Protein AF-A0A395HTT5-F1 (afdb_monomer)

Nearest PDB structures (foldseek):
  6h2x-assembly1_A  TM=1.330E-01  e=4.060E+00  Escherichia coli K-12

Structure (mmCIF, N/CA/C/O backbone):
data_AF-A0A395HTT5-F1
#
_entry.id   AF-A0A395HTT5-F1
#
loop_
_atom_site.group_PDB
_atom_site.id
_atom_site.type_symbol
_atom_site.label_atom_id
_atom_site.label_alt_id
_atom_site.label_comp_id
_atom_site.label_asym_id
_atom_site.label_entity_id
_atom_site.label_seq_id
_atom_site.pdbx_PDB_ins_code
_atom_site.Cartn_x
_atom_site.Cartn_y
_atom_site.Cartn_z
_atom_site.occupancy
_atom_site.B_iso_or_equiv
_atom_site.auth_seq_id
_atom_site.auth_comp_id
_atom_site.auth_asym_id
_atom_site.auth_atom_id
_atom_site.pdbx_PDB_model_num
ATOM 1 N N . MET A 1 1 ? -26.042 -19.219 20.136 1.00 43.91 1 MET A N 1
ATOM 2 C CA . MET A 1 1 ? -24.649 -19.701 20.292 1.00 43.91 1 MET A CA 1
ATOM 3 C C . MET A 1 1 ? -24.030 -19.918 18.907 1.00 43.91 1 MET A C 1
ATOM 5 O O . MET A 1 1 ? -24.751 -20.357 18.024 1.00 43.91 1 MET A O 1
ATOM 9 N N . SER A 1 2 ? -22.722 -19.639 18.756 1.00 45.84 2 SER A N 1
ATOM 10 C CA . SER A 1 2 ? -21.758 -20.230 17.785 1.00 45.84 2 SER A CA 1
ATOM 11 C C . SER A 1 2 ? -21.270 -19.524 16.495 1.00 45.84 2 SER A C 1
ATOM 13 O O . SER A 1 2 ? -20.381 -20.075 15.860 1.00 45.84 2 SER A O 1
ATOM 15 N N . THR A 1 3 ? -21.650 -18.291 16.130 1.00 52.59 3 THR A N 1
ATOM 16 C CA . THR A 1 3 ? -21.087 -17.660 14.898 1.00 52.59 3 THR A CA 1
ATOM 17 C C . THR A 1 3 ? -19.816 -16.819 15.097 1.00 52.59 3 THR A C 1
ATOM 19 O O . THR A 1 3 ? -19.357 -16.193 14.151 1.00 52.59 3 THR A O 1
ATOM 22 N N . LEU A 1 4 ? -19.232 -16.753 16.299 1.00 49.34 4 LEU A N 1
ATOM 23 C CA . LEU A 1 4 ? -18.105 -15.840 16.589 1.00 49.34 4 LEU A CA 1
ATOM 24 C C . LEU A 1 4 ? -16.719 -16.490 16.597 1.00 49.34 4 LEU A C 1
ATOM 26 O O . LEU A 1 4 ? -15.737 -15.827 16.274 1.00 49.34 4 LEU A O 1
ATOM 30 N N . TRP A 1 5 ? -16.639 -17.791 16.883 1.00 51.75 5 TRP A N 1
ATOM 31 C CA . TRP A 1 5 ? -15.420 -18.571 16.660 1.00 51.75 5 TRP A CA 1
ATOM 32 C C . TRP A 1 5 ? -14.906 -18.502 15.205 1.00 51.75 5 TRP A C 1
ATOM 34 O O . TRP A 1 5 ? -13.699 -18.329 15.032 1.00 51.75 5 TRP A O 1
ATOM 44 N N . PRO A 1 6 ? -15.757 -18.535 14.151 1.00 70.19 6 PRO A N 1
ATOM 45 C CA . PRO A 1 6 ? -15.260 -18.462 12.780 1.00 70.19 6 PRO A CA 1
ATOM 46 C C . PRO A 1 6 ? -14.583 -17.133 12.436 1.00 70.19 6 PRO A C 1
ATOM 48 O O . PRO A 1 6 ? -13.670 -17.148 11.624 1.00 70.19 6 PRO A O 1
ATOM 51 N N . VAL A 1 7 ? -14.939 -15.998 13.049 1.00 70.44 7 VAL A N 1
ATOM 52 C CA . VAL A 1 7 ? -14.392 -14.699 12.607 1.00 70.44 7 VAL A CA 1
ATOM 53 C C . VAL A 1 7 ? -12.957 -14.477 13.077 1.00 70.44 7 VAL A C 1
ATOM 55 O O . VAL A 1 7 ? -12.124 -14.014 12.305 1.00 70.44 7 VAL A O 1
ATOM 58 N N . LYS A 1 8 ? -12.625 -14.865 14.314 1.00 67.00 8 LYS A N 1
ATOM 59 C CA . LYS A 1 8 ? -11.236 -14.814 14.801 1.00 67.00 8 LYS A CA 1
ATOM 60 C C . LYS A 1 8 ? -10.343 -15.735 13.971 1.00 67.00 8 LYS A C 1
ATOM 62 O O . LYS A 1 8 ? -9.285 -15.314 13.515 1.00 67.00 8 LYS A O 1
ATOM 67 N N . SER A 1 9 ? -10.781 -16.977 13.771 1.00 77.81 9 SER A N 1
ATOM 68 C CA . SER A 1 9 ? -10.064 -17.945 12.941 1.00 77.81 9 SER A CA 1
ATOM 69 C C . SER A 1 9 ? -9.933 -17.465 11.498 1.00 77.81 9 SER A C 1
ATOM 71 O O . SER A 1 9 ? -8.866 -17.624 10.922 1.00 77.81 9 SER A O 1
ATOM 73 N N . LEU A 1 10 ? -10.962 -16.814 10.946 1.00 80.62 10 LEU A N 1
ATOM 74 C CA . LEU A 1 10 ? -10.924 -16.213 9.615 1.00 80.62 10 LEU A CA 1
ATOM 75 C C . LEU A 1 10 ? -9.918 -15.063 9.537 1.00 80.62 10 LEU A C 1
ATOM 77 O O . LEU A 1 10 ? -9.129 -15.040 8.606 1.00 80.62 10 LEU A O 1
ATOM 81 N N . LEU A 1 11 ? -9.891 -14.141 10.504 1.00 76.31 11 LEU A N 1
ATOM 82 C CA . LEU A 1 11 ? -8.915 -13.044 10.524 1.00 76.31 11 LEU A CA 1
ATOM 83 C C . LEU A 1 11 ? -7.478 -13.558 10.678 1.00 76.31 11 LEU A C 1
ATOM 85 O O . LEU A 1 11 ? -6.580 -13.061 10.006 1.00 76.31 11 LEU A O 1
ATOM 89 N N . ILE A 1 12 ? -7.257 -14.574 11.520 1.00 77.75 12 ILE A N 1
ATOM 90 C CA . ILE A 1 12 ? -5.945 -15.225 11.657 1.00 77.75 12 ILE A CA 1
ATOM 91 C C . ILE A 1 12 ? -5.564 -15.928 10.352 1.00 77.75 12 ILE A C 1
ATOM 93 O O . ILE A 1 12 ? -4.439 -15.770 9.888 1.00 77.75 12 ILE A O 1
ATOM 97 N N . ALA A 1 13 ? -6.491 -16.668 9.740 1.00 83.94 13 ALA A N 1
ATOM 98 C CA . ALA A 1 13 ? -6.259 -17.331 8.463 1.00 83.94 13 ALA A CA 1
ATOM 99 C C . ALA A 1 13 ? -5.947 -16.311 7.360 1.00 83.94 13 ALA A C 1
ATOM 101 O O . ALA A 1 13 ? -4.959 -16.479 6.660 1.00 83.94 13 ALA A O 1
ATOM 102 N N . LEU A 1 14 ? -6.712 -15.221 7.254 1.00 84.75 14 LEU A N 1
ATOM 103 C CA . LEU A 1 14 ? -6.440 -14.120 6.326 1.00 84.75 14 LEU A CA 1
ATOM 104 C C . LEU A 1 14 ? -5.081 -13.471 6.596 1.00 84.75 14 LEU A C 1
ATOM 106 O O . LEU A 1 14 ? -4.379 -13.155 5.646 1.00 84.75 14 LEU A O 1
ATOM 110 N N . GLY A 1 15 ? -4.678 -13.324 7.860 1.00 76.88 15 GLY A N 1
ATOM 111 C CA . GLY A 1 15 ? -3.347 -12.835 8.219 1.00 76.88 15 GLY A CA 1
ATOM 112 C C . GLY A 1 15 ? -2.233 -13.780 7.760 1.00 76.88 15 GLY A C 1
ATOM 113 O O . GLY A 1 15 ? -1.286 -13.341 7.116 1.00 76.88 15 GLY A O 1
ATOM 114 N N . ILE A 1 16 ? -2.360 -15.084 8.028 1.00 83.75 16 ILE A N 1
ATOM 115 C CA . ILE A 1 16 ? -1.378 -16.098 7.604 1.00 83.75 16 ILE A CA 1
ATOM 116 C C . ILE A 1 16 ? -1.304 -16.168 6.078 1.00 83.75 16 ILE A C 1
ATOM 118 O O . ILE A 1 16 ? -0.217 -16.086 5.511 1.00 83.75 16 ILE A O 1
ATOM 122 N N . VAL A 1 17 ? -2.449 -16.297 5.406 1.00 87.00 17 VAL A N 1
ATOM 123 C CA . VAL A 1 17 ? -2.514 -16.370 3.942 1.00 87.00 17 VAL A CA 1
ATOM 124 C C . VAL A 1 17 ? -2.037 -15.052 3.327 1.00 87.00 17 VAL A C 1
ATOM 126 O O . VAL A 1 17 ? -1.331 -15.088 2.328 1.00 87.00 17 VAL A O 1
ATOM 129 N N . GLY A 1 18 ? -2.318 -13.910 3.956 1.00 84.25 18 GLY A N 1
ATOM 130 C CA . GLY A 1 18 ? -1.798 -12.604 3.560 1.00 84.25 18 GLY A CA 1
ATOM 131 C C . GLY A 1 18 ? -0.279 -12.525 3.620 1.00 84.25 18 GLY A C 1
ATOM 132 O O . GLY A 1 18 ? 0.354 -12.146 2.637 1.00 84.25 18 GLY A O 1
ATOM 133 N N . VAL A 1 19 ? 0.328 -12.960 4.727 1.00 81.12 19 VAL A N 1
ATOM 134 C CA . VAL A 1 19 ? 1.792 -13.037 4.869 1.00 81.12 19 VAL A CA 1
ATOM 135 C C . VAL A 1 19 ? 2.402 -13.998 3.846 1.00 81.12 19 VAL A C 1
ATOM 137 O O . VAL A 1 19 ? 3.410 -13.673 3.224 1.00 81.12 19 VAL A O 1
ATOM 140 N N . LEU A 1 20 ? 1.798 -15.166 3.624 1.00 86.00 20 LEU A N 1
ATOM 141 C CA . LEU A 1 20 ? 2.285 -16.121 2.625 1.00 86.00 20 LEU A CA 1
ATOM 142 C C . LEU A 1 20 ? 2.124 -15.591 1.191 1.00 86.00 20 LEU A C 1
ATOM 144 O O . LEU A 1 20 ? 3.034 -15.741 0.379 1.00 86.00 20 LEU A O 1
ATOM 148 N N . GLY A 1 21 ? 0.999 -14.946 0.883 1.00 84.12 21 GLY A N 1
ATOM 149 C CA . GLY A 1 21 ? 0.692 -14.390 -0.435 1.00 84.12 21 GLY A CA 1
ATOM 150 C C . GLY A 1 21 ? 1.530 -13.165 -0.793 1.00 84.12 21 GLY A C 1
ATOM 151 O O . GLY A 1 21 ? 1.806 -12.946 -1.968 1.00 84.12 21 GLY A O 1
ATOM 152 N N . THR A 1 22 ? 1.981 -12.405 0.205 1.00 82.44 22 THR A N 1
ATOM 153 C CA . THR A 1 22 ? 2.892 -11.266 0.024 1.00 82.44 22 THR A CA 1
ATOM 154 C C . THR A 1 22 ? 4.349 -11.720 0.105 1.00 82.44 22 THR A C 1
ATOM 156 O O . THR A 1 22 ? 5.043 -11.799 -0.909 1.00 82.44 22 THR A O 1
ATOM 159 N N . TRP A 1 23 ? 4.822 -12.085 1.295 1.00 83.00 23 TRP A N 1
ATOM 160 C CA . TRP A 1 23 ? 6.226 -12.399 1.565 1.00 83.00 23 TRP A CA 1
ATOM 161 C C . TRP A 1 23 ? 6.644 -13.774 1.058 1.00 83.00 23 TRP A C 1
ATOM 163 O O . TRP A 1 23 ? 7.705 -13.900 0.449 1.00 83.00 23 TRP A O 1
ATOM 173 N N . GLY A 1 24 ? 5.812 -14.799 1.270 1.00 86.75 24 GLY A N 1
ATOM 174 C CA . GLY A 1 24 ? 6.104 -16.155 0.793 1.00 86.75 24 GLY A CA 1
ATOM 175 C C . GLY A 1 24 ? 6.237 -16.196 -0.729 1.00 86.75 24 GLY A C 1
ATOM 176 O O . GLY A 1 24 ? 7.213 -16.718 -1.259 1.00 86.75 24 GLY A O 1
ATOM 177 N N . ARG A 1 25 ? 5.312 -15.543 -1.434 1.00 87.38 25 ARG A N 1
ATOM 178 C CA . ARG A 1 25 ? 5.382 -15.330 -2.881 1.00 87.38 25 ARG A CA 1
ATOM 179 C C . ARG A 1 25 ? 6.661 -14.620 -3.322 1.00 87.38 25 ARG A C 1
ATOM 181 O O . ARG A 1 25 ? 7.340 -15.124 -4.205 1.00 87.38 25 ARG A O 1
ATOM 188 N N . THR A 1 26 ? 6.962 -13.472 -2.718 1.00 85.19 26 THR A N 1
ATOM 189 C CA . THR A 1 26 ? 8.111 -12.622 -3.091 1.00 85.19 26 THR A CA 1
ATOM 190 C C . THR A 1 26 ? 9.442 -13.355 -2.881 1.00 85.19 26 THR A C 1
ATOM 192 O O . THR A 1 26 ? 10.425 -13.120 -3.583 1.00 85.19 26 THR A O 1
ATOM 195 N N . ALA A 1 27 ? 9.482 -14.283 -1.920 1.00 87.88 27 ALA A N 1
ATOM 196 C CA . ALA A 1 27 ? 10.603 -15.197 -1.752 1.00 87.88 27 ALA A CA 1
ATOM 197 C C . ALA A 1 27 ? 10.654 -16.268 -2.857 1.00 87.88 27 ALA A C 1
ATOM 199 O O . ALA A 1 27 ? 11.725 -16.527 -3.399 1.00 87.88 27 ALA A O 1
ATOM 200 N N . LEU A 1 28 ? 9.514 -16.875 -3.207 1.00 90.62 28 LEU A N 1
ATOM 201 C CA . LEU A 1 28 ? 9.429 -17.956 -4.198 1.00 90.62 28 LEU A CA 1
ATOM 202 C C . LEU A 1 28 ? 9.644 -17.496 -5.646 1.00 90.62 28 LEU A C 1
ATOM 204 O O . LEU A 1 28 ? 10.178 -18.260 -6.445 1.00 90.62 28 LEU A O 1
ATOM 208 N N . ASP A 1 29 ? 9.241 -16.276 -6.000 1.00 88.50 29 ASP A N 1
ATOM 209 C CA . ASP A 1 29 ? 9.422 -15.730 -7.351 1.00 88.50 29 ASP A CA 1
ATOM 210 C C . ASP A 1 29 ? 10.796 -15.061 -7.563 1.00 88.50 29 ASP A C 1
ATOM 212 O O . ASP A 1 29 ? 11.078 -14.561 -8.652 1.00 88.50 29 ASP A O 1
ATOM 216 N N . GLY A 1 30 ? 11.670 -15.070 -6.547 1.00 88.56 30 GLY A N 1
ATOM 217 C CA . GLY A 1 30 ? 13.022 -14.505 -6.605 1.00 88.56 30 GLY A CA 1
ATOM 218 C C . GLY A 1 30 ? 13.084 -12.983 -6.430 1.00 88.56 30 GLY A C 1
ATOM 219 O O . GLY A 1 30 ? 14.174 -12.405 -6.460 1.00 88.56 30 GLY A O 1
ATOM 220 N N . SER A 1 31 ? 11.954 -12.311 -6.200 1.00 85.06 31 SER A N 1
ATOM 221 C CA . SER A 1 31 ? 11.909 -10.856 -6.003 1.00 85.06 31 SER A CA 1
ATOM 222 C C . SER A 1 31 ? 12.717 -10.400 -4.792 1.00 85.06 31 SER A C 1
ATOM 224 O O . SER A 1 31 ? 13.406 -9.381 -4.871 1.00 85.06 31 SER A O 1
ATOM 226 N N . THR A 1 32 ? 12.682 -11.160 -3.693 1.00 86.44 32 THR A N 1
ATOM 227 C CA . THR A 1 32 ? 13.498 -10.874 -2.501 1.00 86.44 32 THR A CA 1
ATOM 228 C C . THR A 1 32 ? 14.987 -10.917 -2.837 1.00 86.44 32 THR A C 1
ATOM 230 O O . THR A 1 32 ? 15.727 -10.017 -2.453 1.00 86.44 32 THR A O 1
ATOM 233 N N . GLU A 1 33 ? 15.431 -11.914 -3.606 1.00 88.62 33 GLU A N 1
ATOM 234 C CA . GLU A 1 33 ? 16.834 -12.036 -4.012 1.00 88.62 33 GLU A CA 1
ATOM 235 C C . GLU A 1 33 ? 17.255 -10.875 -4.921 1.00 88.62 33 GLU A C 1
ATOM 237 O O . GLU A 1 33 ? 18.324 -10.293 -4.732 1.00 88.62 33 GLU A O 1
ATOM 242 N N . LEU A 1 34 ? 16.408 -10.497 -5.883 1.00 85.75 34 LEU A N 1
ATOM 243 C CA . LEU A 1 34 ? 16.662 -9.347 -6.751 1.00 85.75 34 LEU A CA 1
ATOM 244 C C . LEU A 1 34 ? 16.766 -8.041 -5.959 1.00 85.75 34 LEU A C 1
ATOM 246 O O . LEU A 1 34 ? 17.632 -7.215 -6.245 1.00 85.75 34 LEU A O 1
ATOM 250 N N . LEU A 1 35 ? 15.905 -7.857 -4.961 1.00 83.75 35 LEU A N 1
ATOM 251 C CA . LEU A 1 35 ? 15.940 -6.700 -4.077 1.00 83.75 35 LEU A CA 1
ATOM 252 C C . LEU A 1 35 ? 17.235 -6.671 -3.257 1.00 83.75 35 LEU A C 1
ATOM 254 O O . LEU A 1 35 ? 17.923 -5.651 -3.250 1.00 83.75 35 LEU A O 1
ATOM 258 N N . THR A 1 36 ? 17.609 -7.789 -2.630 1.00 86.69 36 THR A N 1
ATOM 259 C CA . THR A 1 36 ? 18.859 -7.905 -1.865 1.00 86.69 36 THR A CA 1
ATOM 260 C C . THR A 1 36 ? 20.077 -7.633 -2.743 1.00 86.69 36 THR A C 1
ATOM 262 O O . THR A 1 36 ? 20.913 -6.813 -2.375 1.00 86.69 36 THR A O 1
ATOM 265 N N . LYS A 1 37 ? 20.139 -8.200 -3.956 1.00 87.50 37 LYS A N 1
ATOM 266 C CA . LYS A 1 37 ? 21.231 -7.940 -4.913 1.00 87.50 37 LYS A CA 1
ATOM 267 C C . LYS A 1 37 ? 21.408 -6.454 -5.214 1.00 87.50 37 LYS A C 1
ATOM 269 O O . LYS A 1 37 ? 22.531 -5.981 -5.325 1.00 87.50 37 LYS A O 1
ATOM 274 N N . VAL A 1 38 ? 20.317 -5.706 -5.322 1.00 85.44 38 VAL A N 1
ATOM 275 C CA . VAL A 1 38 ? 20.344 -4.261 -5.608 1.00 85.44 38 VAL A CA 1
ATOM 276 C C . VAL A 1 38 ? 20.774 -3.457 -4.382 1.00 85.44 38 VAL A C 1
ATOM 278 O O . VAL A 1 38 ? 21.502 -2.465 -4.490 1.00 85.44 38 VAL A O 1
ATOM 281 N N . LEU A 1 39 ? 20.345 -3.883 -3.196 1.00 86.19 39 LEU A N 1
ATOM 282 C CA . LEU A 1 39 ? 20.741 -3.262 -1.934 1.00 86.19 39 LEU A CA 1
ATOM 283 C C . LEU A 1 39 ? 22.215 -3.519 -1.598 1.00 86.19 39 LEU A C 1
ATOM 285 O O . LEU A 1 39 ? 22.849 -2.635 -1.019 1.00 86.19 39 LEU A O 1
ATOM 289 N N . ASP A 1 40 ? 22.757 -4.657 -2.031 1.00 86.75 40 ASP A N 1
ATOM 290 C CA . ASP A 1 40 ? 24.132 -5.081 -1.762 1.00 86.75 40 ASP A CA 1
ATOM 291 C C . ASP A 1 40 ? 25.108 -4.809 -2.918 1.00 86.75 40 ASP A C 1
ATOM 293 O O . ASP A 1 40 ? 26.318 -4.912 -2.721 1.00 86.75 40 ASP A O 1
ATOM 297 N N . ASP A 1 41 ? 24.625 -4.405 -4.102 1.00 84.75 41 ASP A N 1
ATOM 298 C CA . ASP A 1 41 ? 25.474 -4.087 -5.259 1.00 84.75 41 ASP A CA 1
ATOM 299 C C . ASP A 1 41 ? 26.560 -3.066 -4.864 1.00 84.75 41 ASP A C 1
ATOM 301 O O . ASP A 1 41 ? 26.220 -1.956 -4.450 1.00 84.75 41 ASP A O 1
ATOM 305 N N . PRO A 1 42 ? 27.863 -3.367 -4.973 1.00 80.69 42 PRO A N 1
ATOM 306 C CA . PRO A 1 42 ? 28.916 -2.418 -4.616 1.00 80.69 42 PRO A CA 1
ATOM 307 C C . PRO A 1 42 ? 28.874 -1.139 -5.463 1.00 80.69 42 PRO A C 1
ATOM 309 O O . PRO A 1 42 ? 29.242 -0.074 -4.968 1.00 80.69 42 PRO A O 1
ATOM 312 N N . ASN A 1 43 ? 28.360 -1.213 -6.695 1.00 81.56 43 ASN A N 1
ATOM 313 C CA . ASN A 1 43 ? 28.178 -0.045 -7.559 1.00 81.56 43 ASN A CA 1
ATOM 314 C C . ASN A 1 43 ? 26.921 0.753 -7.203 1.00 81.56 43 ASN A C 1
ATOM 316 O O . ASN A 1 43 ? 26.746 1.875 -7.672 1.00 81.56 43 ASN A O 1
ATOM 320 N N . GLY A 1 44 ? 26.045 0.174 -6.380 1.00 75.62 44 GLY A N 1
ATOM 321 C CA . GLY A 1 44 ? 24.822 0.789 -5.900 1.00 75.62 44 GLY A CA 1
ATOM 322 C C . GLY A 1 44 ? 23.920 1.267 -7.014 1.00 75.62 44 GLY A C 1
ATOM 323 O O . GLY A 1 44 ? 23.304 2.313 -6.850 1.00 75.62 44 GLY A O 1
ATOM 324 N N . GLN A 1 45 ? 23.845 0.570 -8.144 1.00 78.44 45 GLN A N 1
ATOM 325 C CA . GLN A 1 45 ? 22.984 1.008 -9.231 1.00 78.44 45 GLN A CA 1
ATOM 326 C C . GLN A 1 45 ? 21.551 0.546 -8.999 1.00 78.44 45 GLN A C 1
ATOM 328 O O . GLN A 1 45 ? 21.261 -0.565 -8.559 1.00 78.44 45 GLN A O 1
ATOM 333 N N . LEU A 1 46 ? 20.620 1.433 -9.318 1.00 69.94 46 LEU A N 1
ATOM 334 C CA . LEU A 1 46 ? 19.223 1.066 -9.388 1.00 69.94 46 LEU A CA 1
ATOM 335 C C . LEU A 1 46 ? 18.995 0.117 -10.581 1.00 69.94 46 LEU A C 1
ATOM 337 O O . LEU A 1 46 ? 19.559 0.349 -11.656 1.00 69.94 46 LEU A O 1
ATOM 341 N N . PRO A 1 47 ? 18.104 -0.878 -10.443 1.00 65.62 47 PRO A N 1
ATOM 342 C CA . PRO A 1 47 ? 17.940 -1.948 -11.426 1.00 65.62 47 PRO A CA 1
ATOM 343 C C . PRO A 1 47 ? 17.597 -1.399 -12.811 1.00 65.62 47 PRO A C 1
ATOM 345 O O . PRO A 1 47 ? 16.716 -0.547 -12.935 1.00 65.62 47 PRO A O 1
ATOM 348 N N . GLY A 1 48 ? 18.283 -1.892 -13.845 1.00 65.25 48 GLY A N 1
ATOM 349 C CA . GLY A 1 48 ? 18.036 -1.499 -15.236 1.00 65.25 48 GLY A CA 1
ATOM 350 C C . GLY A 1 48 ? 18.434 -0.058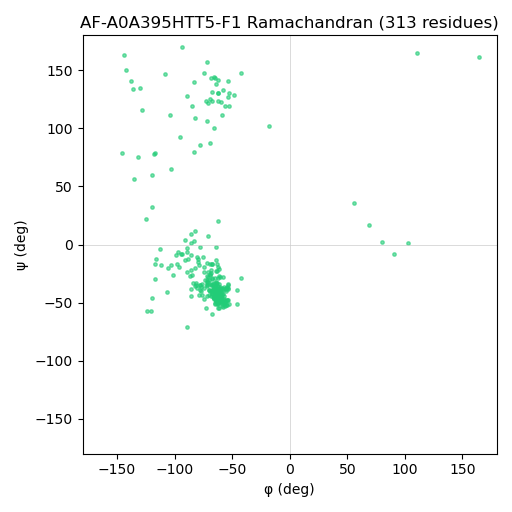 -15.577 1.00 65.25 48 GLY A C 1
ATOM 351 O O . GLY A 1 48 ? 17.976 0.467 -16.589 1.00 65.25 48 GLY A O 1
ATOM 352 N N . THR A 1 49 ? 19.251 0.611 -14.751 1.00 65.69 49 THR A N 1
ATOM 353 C CA . THR A 1 49 ? 19.643 2.014 -14.970 1.00 65.69 49 THR A CA 1
ATOM 354 C C . THR A 1 49 ? 21.079 2.308 -14.547 1.00 65.69 49 THR A C 1
ATOM 356 O O . THR A 1 49 ? 21.628 1.617 -13.705 1.00 65.69 49 THR A O 1
ATOM 359 N N . GLN A 1 50 ? 21.627 3.429 -15.025 1.00 72.19 50 GLN A N 1
ATOM 360 C CA . GLN A 1 50 ? 22.912 3.984 -14.569 1.00 72.19 50 GLN A CA 1
ATOM 361 C C . GLN A 1 50 ? 22.785 4.882 -13.320 1.00 72.19 50 GLN A C 1
ATOM 363 O O . GLN A 1 50 ? 23.716 5.593 -12.951 1.00 72.19 50 GLN A O 1
ATOM 368 N N . VAL A 1 51 ? 21.609 4.928 -12.684 1.00 71.62 51 VAL A N 1
ATOM 369 C CA . VAL A 1 51 ? 21.352 5.843 -11.563 1.00 71.62 51 VAL A CA 1
ATOM 370 C C . VAL A 1 51 ? 21.739 5.178 -10.253 1.00 71.62 51 VAL A C 1
ATOM 372 O O . VAL A 1 51 ? 21.207 4.121 -9.927 1.00 71.62 51 VAL A O 1
ATOM 375 N N . LEU A 1 52 ? 22.565 5.851 -9.456 1.00 81.75 52 LEU A N 1
ATOM 376 C CA . LEU A 1 52 ? 22.942 5.384 -8.124 1.00 81.75 52 LEU A CA 1
ATOM 377 C C . LEU A 1 52 ? 21.750 5.407 -7.150 1.00 81.75 52 LEU A C 1
ATOM 379 O O . LEU A 1 52 ? 21.041 6.413 -7.018 1.00 81.75 52 LEU A O 1
ATOM 383 N N . LEU A 1 53 ? 21.547 4.306 -6.440 1.00 82.88 53 LEU A N 1
ATOM 384 C CA . LEU A 1 53 ? 20.694 4.167 -5.273 1.00 82.88 53 LEU A CA 1
ATOM 385 C C . LEU A 1 53 ? 21.298 4.978 -4.124 1.00 82.88 53 LEU A C 1
ATOM 387 O O . LEU A 1 53 ? 22.439 4.769 -3.718 1.00 82.88 53 LEU A O 1
ATOM 391 N N . GLN A 1 54 ? 20.516 5.907 -3.580 1.00 82.44 54 GLN A N 1
ATOM 392 C CA . GLN A 1 54 ? 20.896 6.571 -2.340 1.00 82.44 54 GLN A CA 1
ATOM 393 C C . GLN A 1 54 ? 20.732 5.574 -1.195 1.00 82.44 54 GLN A C 1
ATOM 395 O O . GLN A 1 54 ? 19.650 5.025 -1.021 1.00 82.44 54 GLN A O 1
ATOM 400 N N . ARG A 1 55 ? 21.814 5.343 -0.446 1.00 84.06 55 ARG A N 1
ATOM 401 C CA . ARG A 1 55 ? 21.872 4.380 0.669 1.00 84.06 55 ARG A CA 1
ATOM 402 C C . ARG A 1 55 ? 22.044 5.023 2.036 1.00 84.06 55 ARG A C 1
ATOM 404 O O . ARG A 1 55 ? 22.078 4.327 3.042 1.00 84.06 55 ARG A O 1
ATOM 411 N N . THR A 1 56 ? 22.193 6.341 2.063 1.00 85.69 56 THR A N 1
ATOM 412 C CA . THR A 1 56 ? 22.377 7.109 3.288 1.00 85.69 56 THR A CA 1
ATOM 413 C C . THR A 1 56 ? 21.368 8.243 3.291 1.00 85.69 56 THR A C 1
ATOM 415 O O . THR A 1 56 ? 21.384 9.108 2.409 1.00 85.69 56 THR A O 1
ATOM 418 N N . PHE A 1 57 ? 20.460 8.197 4.260 1.00 83.06 57 PHE A N 1
ATOM 419 C CA . PHE A 1 57 ? 19.407 9.196 4.458 1.00 83.06 57 PHE A CA 1
ATOM 420 C C . PHE A 1 57 ? 19.552 9.834 5.831 1.00 83.06 57 PHE A C 1
ATOM 422 O O . PHE A 1 57 ? 19.511 11.054 5.956 1.00 83.06 57 PHE A O 1
ATOM 429 N N . THR A 1 58 ? 19.760 8.998 6.844 1.00 81.50 58 THR A N 1
ATOM 430 C CA . THR A 1 58 ? 19.872 9.396 8.249 1.00 81.50 58 THR A CA 1
ATOM 431 C C . THR A 1 58 ? 21.279 9.204 8.805 1.00 81.50 58 THR A C 1
ATOM 433 O O . THR A 1 58 ? 21.602 9.773 9.843 1.00 81.50 58 THR A O 1
ATOM 436 N N . GLY A 1 59 ? 22.118 8.404 8.136 1.00 85.62 59 GLY A N 1
ATOM 437 C CA . GLY A 1 59 ? 23.429 7.994 8.646 1.00 85.62 59 GLY A CA 1
ATOM 438 C C . GLY A 1 59 ? 23.382 6.696 9.460 1.00 85.62 59 GLY A C 1
ATOM 439 O O . GLY A 1 59 ? 24.430 6.135 9.774 1.00 85.62 59 GLY A O 1
ATOM 440 N N . ILE A 1 60 ? 22.189 6.173 9.763 1.00 82.75 60 ILE A N 1
ATOM 441 C CA . ILE A 1 60 ? 22.000 4.905 10.475 1.00 82.75 60 ILE A CA 1
ATOM 442 C C . ILE A 1 60 ? 21.783 3.798 9.441 1.00 82.75 60 ILE A C 1
ATOM 444 O O . ILE A 1 60 ? 20.658 3.536 9.010 1.00 82.75 60 ILE A O 1
ATOM 448 N N . ARG A 1 61 ? 22.882 3.138 9.045 1.00 83.12 61 ARG A N 1
ATOM 449 C CA . ARG A 1 61 ? 22.893 2.147 7.952 1.00 83.12 61 ARG A CA 1
ATOM 450 C C . ARG A 1 61 ? 21.856 1.036 8.140 1.00 83.12 61 ARG A C 1
ATOM 452 O O . ARG A 1 61 ? 21.124 0.721 7.209 1.00 83.12 61 ARG A O 1
ATOM 459 N N . ILE A 1 62 ? 21.796 0.444 9.332 1.00 82.00 62 ILE A N 1
ATOM 460 C CA . ILE A 1 62 ? 20.842 -0.611 9.692 1.00 82.00 62 ILE A CA 1
ATOM 461 C C . ILE A 1 62 ? 20.176 -0.224 11.021 1.00 82.00 62 ILE A C 1
ATOM 463 O O . ILE A 1 62 ? 20.888 0.185 11.938 1.00 82.00 62 ILE A O 1
ATOM 467 N N . PRO A 1 63 ? 18.841 -0.358 11.155 1.00 77.75 63 PRO A N 1
ATOM 468 C CA . PRO A 1 63 ? 17.889 -0.807 10.130 1.00 77.75 63 PRO A CA 1
ATOM 469 C C . PRO A 1 63 ? 17.327 0.327 9.251 1.00 77.75 63 PRO A C 1
ATOM 471 O O . PRO A 1 63 ? 16.711 0.045 8.229 1.00 77.75 63 PRO A O 1
ATOM 474 N N . ILE A 1 64 ? 17.523 1.596 9.627 1.00 76.56 64 ILE A N 1
ATOM 475 C CA . ILE A 1 64 ? 16.755 2.731 9.084 1.00 76.56 64 ILE A CA 1
ATOM 476 C C . ILE A 1 64 ? 17.058 2.980 7.605 1.00 76.56 64 ILE A C 1
ATOM 478 O O . ILE A 1 64 ? 16.161 2.877 6.769 1.00 76.56 64 ILE A O 1
ATOM 482 N N . ASP A 1 65 ? 18.314 3.263 7.257 1.00 81.00 65 ASP A N 1
ATOM 483 C CA . ASP A 1 65 ? 18.661 3.592 5.873 1.00 81.00 65 ASP A CA 1
ATOM 484 C C . ASP A 1 65 ? 18.489 2.386 4.937 1.00 81.00 65 ASP A C 1
ATOM 486 O O . ASP A 1 65 ? 18.148 2.565 3.769 1.00 81.00 65 ASP A O 1
ATOM 490 N N . HIS A 1 66 ? 18.644 1.158 5.443 1.00 82.56 66 HIS A N 1
ATOM 491 C CA . HIS A 1 66 ? 18.371 -0.069 4.690 1.00 82.56 66 HIS A CA 1
ATOM 492 C C . HIS A 1 66 ? 16.883 -0.218 4.329 1.00 82.56 66 HIS A C 1
ATOM 494 O O . HIS A 1 66 ? 16.554 -0.511 3.177 1.00 82.56 66 HIS A O 1
ATOM 500 N N . ILE A 1 67 ? 15.977 0.049 5.277 1.00 77.69 67 ILE A N 1
ATOM 501 C CA . ILE A 1 67 ? 14.528 0.062 5.027 1.00 77.69 67 ILE A CA 1
ATOM 502 C C . ILE A 1 67 ? 14.172 1.170 4.031 1.00 77.69 67 ILE A C 1
ATOM 504 O O . ILE A 1 67 ? 13.468 0.916 3.057 1.00 77.69 67 ILE A O 1
ATOM 508 N N . ILE A 1 68 ? 14.703 2.383 4.211 1.00 76.69 68 ILE A N 1
ATOM 509 C CA . ILE A 1 68 ? 14.428 3.492 3.285 1.00 76.69 68 ILE A CA 1
ATOM 510 C C . ILE A 1 68 ? 14.949 3.168 1.878 1.00 76.69 68 ILE A C 1
ATOM 512 O O . ILE A 1 68 ? 14.245 3.394 0.897 1.00 76.69 68 ILE A O 1
ATOM 516 N N . SER A 1 69 ? 16.146 2.591 1.765 1.00 81.00 69 SER A N 1
ATOM 517 C CA . SER A 1 69 ? 16.725 2.183 0.478 1.00 81.00 69 SER A CA 1
ATOM 518 C C . SER A 1 69 ? 15.883 1.109 -0.205 1.00 81.00 69 SER A C 1
ATOM 520 O O . SER A 1 69 ? 15.643 1.198 -1.406 1.00 81.00 69 SER A O 1
ATOM 522 N N . THR A 1 70 ? 15.383 0.137 0.564 1.00 80.69 70 THR A N 1
ATOM 523 C CA . THR A 1 70 ? 14.442 -0.886 0.086 1.00 80.69 70 THR A CA 1
ATOM 524 C C . THR A 1 70 ? 13.208 -0.235 -0.525 1.00 80.69 70 THR A C 1
ATOM 526 O O . THR A 1 70 ? 12.838 -0.532 -1.659 1.00 80.69 70 THR A O 1
ATOM 529 N N . LEU A 1 71 ? 12.626 0.729 0.185 1.00 75.94 71 LEU A N 1
ATOM 530 C CA . LEU A 1 71 ? 11.444 1.447 -0.272 1.00 75.94 71 LEU A CA 1
ATOM 531 C C . LEU A 1 71 ? 11.765 2.302 -1.506 1.00 75.94 71 LEU A C 1
ATOM 533 O O . LEU A 1 71 ? 11.008 2.288 -2.464 1.00 75.94 71 LEU A O 1
ATOM 537 N N . VAL A 1 72 ? 12.927 2.954 -1.591 1.00 76.38 72 VAL A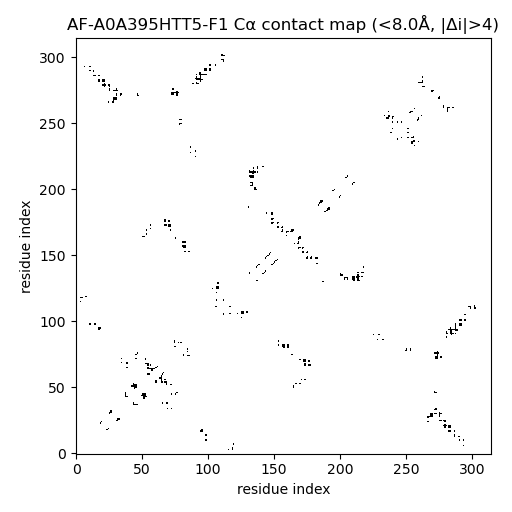 N 1
ATOM 538 C CA . VAL A 1 72 ? 13.340 3.675 -2.813 1.00 76.38 72 VAL A CA 1
ATOM 539 C C . VAL A 1 72 ? 13.454 2.748 -4.028 1.00 76.38 72 VAL A C 1
ATOM 541 O O . VAL A 1 72 ? 13.081 3.152 -5.131 1.00 76.38 72 VAL A O 1
ATOM 544 N N . VAL A 1 73 ? 13.916 1.506 -3.850 1.00 76.31 73 VAL A N 1
ATOM 545 C CA . VAL A 1 73 ? 13.930 0.504 -4.930 1.00 76.31 73 VAL A CA 1
ATOM 546 C C . VAL A 1 73 ? 12.505 0.124 -5.351 1.00 76.31 73 VAL A C 1
ATOM 548 O O . VAL A 1 73 ? 12.268 -0.054 -6.548 1.00 76.31 73 VAL A O 1
ATOM 551 N N . PHE A 1 74 ? 11.551 0.075 -4.411 1.00 72.06 74 PHE A N 1
ATOM 552 C CA . PHE A 1 74 ? 10.140 -0.217 -4.700 1.00 72.06 74 PHE A CA 1
ATOM 553 C C . PHE A 1 74 ? 9.531 0.807 -5.669 1.00 72.06 74 PHE A C 1
ATOM 555 O O . PHE A 1 74 ? 8.838 0.421 -6.604 1.00 72.06 74 PHE A O 1
ATOM 562 N N . TYR A 1 75 ? 9.850 2.095 -5.516 1.00 63.53 75 TYR A N 1
ATOM 563 C CA . TYR A 1 75 ? 9.227 3.179 -6.292 1.00 63.53 75 TYR A CA 1
ATOM 564 C C . TYR A 1 75 ? 9.749 3.359 -7.730 1.00 63.53 75 TYR A C 1
ATOM 566 O O . TYR A 1 75 ? 9.277 4.260 -8.427 1.00 63.53 75 TYR A O 1
ATOM 574 N N . LYS A 1 76 ? 10.739 2.578 -8.194 1.00 61.06 76 LYS A N 1
ATOM 575 C CA . LYS A 1 76 ? 11.545 2.975 -9.364 1.00 61.06 76 LYS A CA 1
ATOM 576 C C . LYS A 1 76 ? 11.290 2.265 -10.708 1.00 61.06 76 LYS A C 1
ATOM 578 O O . LYS A 1 76 ? 11.650 2.878 -11.713 1.00 61.06 76 LYS A O 1
ATOM 583 N N . PRO A 1 77 ? 10.684 1.065 -10.827 1.00 52.38 77 PRO A N 1
ATOM 584 C CA . PRO A 1 77 ? 10.394 0.505 -12.149 1.00 52.38 77 PRO A CA 1
ATOM 585 C C . PRO A 1 77 ? 8.884 0.350 -12.345 1.00 52.38 77 PRO A C 1
ATOM 587 O O . PRO A 1 77 ? 8.335 -0.743 -12.253 1.00 52.38 77 PRO A O 1
ATOM 590 N N . SER A 1 78 ? 8.205 1.450 -12.655 1.00 50.47 78 SER A N 1
ATOM 591 C CA . SER A 1 78 ? 7.025 1.384 -13.518 1.00 50.47 78 SER A CA 1
ATOM 592 C C . SER A 1 78 ? 7.076 2.555 -14.485 1.00 50.47 78 SER A C 1
ATOM 594 O O . SER A 1 78 ? 7.500 3.646 -14.092 1.00 50.47 78 SER A O 1
ATOM 596 N N . LEU A 1 79 ? 6.685 2.338 -15.741 1.00 46.88 79 LEU A N 1
ATOM 597 C CA . LEU A 1 79 ? 6.568 3.425 -16.715 1.00 46.88 79 LEU A CA 1
ATOM 598 C C . LEU A 1 79 ? 5.510 4.443 -16.274 1.00 46.88 79 LEU A C 1
ATOM 600 O O . LEU A 1 79 ? 5.567 5.605 -16.689 1.00 46.88 79 LEU A O 1
ATOM 604 N N . VAL A 1 80 ? 4.601 4.058 -15.373 1.00 48.94 80 VAL A N 1
ATOM 605 C CA . VAL A 1 80 ? 3.764 5.022 -14.680 1.00 48.94 80 VAL A CA 1
ATOM 606 C C . VAL A 1 80 ? 4.550 5.870 -13.695 1.00 48.94 80 VAL A C 1
ATOM 608 O O . VAL A 1 80 ? 5.228 5.380 -12.793 1.00 48.94 80 VAL A O 1
ATOM 611 N N . ARG A 1 81 ? 4.427 7.190 -13.879 1.00 54.91 81 ARG A N 1
ATOM 612 C CA . ARG A 1 81 ? 5.020 8.216 -13.023 1.00 54.91 81 ARG A CA 1
ATOM 613 C C . ARG A 1 81 ? 4.867 7.853 -11.533 1.00 54.91 81 ARG A C 1
ATOM 615 O O . ARG A 1 81 ? 3.811 7.340 -11.151 1.00 54.91 81 ARG A O 1
ATOM 622 N N . PRO A 1 82 ? 5.836 8.240 -10.681 1.00 51.97 82 PRO A N 1
ATOM 623 C CA . PRO A 1 82 ? 5.790 8.103 -9.223 1.00 51.97 82 PRO A CA 1
ATOM 624 C C . PRO A 1 82 ? 4.441 8.449 -8.586 1.00 51.97 82 PRO A C 1
ATOM 626 O O . PRO A 1 82 ? 4.099 7.878 -7.565 1.00 51.97 82 PRO A O 1
ATOM 629 N N . THR A 1 83 ? 3.650 9.339 -9.193 1.00 48.22 83 THR A N 1
ATOM 630 C CA . THR A 1 83 ? 2.295 9.699 -8.759 1.00 48.22 83 THR A CA 1
ATOM 631 C C . THR A 1 83 ? 1.289 8.550 -8.823 1.00 48.22 83 THR A C 1
ATOM 633 O O . THR A 1 83 ? 0.562 8.374 -7.855 1.00 48.22 83 THR A O 1
ATOM 636 N N . LEU A 1 84 ? 1.233 7.752 -9.899 1.00 52.81 84 LEU A N 1
ATOM 637 C CA . LEU A 1 84 ? 0.296 6.622 -9.932 1.00 52.81 84 LEU A CA 1
ATOM 638 C C . LEU A 1 84 ? 0.821 5.457 -9.111 1.00 52.81 84 LEU A C 1
ATOM 640 O O . LEU A 1 84 ? 0.043 4.772 -8.467 1.00 52.81 84 LEU A O 1
ATOM 644 N N . TRP A 1 85 ? 2.134 5.254 -9.088 1.00 56.06 85 TRP A N 1
ATOM 645 C CA . TRP A 1 85 ? 2.717 4.249 -8.212 1.00 56.06 85 TRP A CA 1
ATOM 646 C C . TRP A 1 85 ? 2.500 4.602 -6.737 1.00 56.06 85 TRP A C 1
ATOM 648 O O . TRP A 1 85 ? 2.227 3.728 -5.931 1.00 56.06 85 TRP A O 1
ATOM 658 N N . LEU A 1 86 ? 2.522 5.892 -6.391 1.00 54.97 86 LEU A N 1
ATOM 659 C CA . LEU A 1 86 ? 2.088 6.397 -5.094 1.00 54.97 86 LEU A CA 1
ATOM 660 C C . LEU A 1 86 ? 0.589 6.144 -4.887 1.00 54.97 86 LEU A C 1
ATOM 662 O O . LEU A 1 86 ? 0.237 5.625 -3.843 1.00 54.97 86 LEU A O 1
ATOM 666 N N . THR A 1 87 ? -0.290 6.426 -5.854 1.00 55.44 87 THR A N 1
ATOM 667 C CA . THR A 1 87 ? -1.728 6.106 -5.733 1.00 55.44 87 THR A CA 1
ATOM 668 C C . THR A 1 87 ? -1.972 4.607 -5.544 1.00 55.44 87 THR A C 1
ATOM 670 O O . THR A 1 87 ? -2.731 4.233 -4.660 1.00 55.44 87 THR A O 1
ATOM 673 N N . LEU A 1 88 ? -1.284 3.757 -6.307 1.00 53.12 88 LEU A N 1
ATOM 674 C CA . LEU A 1 88 ? -1.309 2.305 -6.168 1.00 53.12 88 LEU A CA 1
ATOM 675 C C . LEU A 1 88 ? -0.777 1.916 -4.794 1.00 53.12 88 LEU A C 1
ATOM 677 O O . LEU A 1 88 ? -1.519 1.339 -4.033 1.00 53.12 88 LEU A O 1
ATOM 681 N N . PHE A 1 89 ? 0.415 2.338 -4.375 1.00 56.72 89 PHE A N 1
ATOM 682 C CA . PHE A 1 89 ? 0.949 2.043 -3.041 1.00 56.72 89 PHE A CA 1
ATOM 683 C C . PHE A 1 89 ? 0.040 2.531 -1.895 1.00 56.72 89 PHE A C 1
ATOM 685 O O . PHE A 1 89 ? -0.103 1.848 -0.884 1.00 56.72 89 PHE A O 1
ATOM 692 N N . GLN A 1 90 ? -0.597 3.698 -2.024 1.00 55.81 90 GLN A N 1
ATOM 693 C CA . GLN A 1 90 ? -1.551 4.213 -1.033 1.00 55.81 90 GLN A CA 1
ATOM 694 C C . GLN A 1 90 ? -2.796 3.331 -0.911 1.00 55.81 90 GLN A C 1
ATOM 696 O O . GLN A 1 90 ? -3.352 3.208 0.178 1.00 55.81 90 GLN A O 1
ATOM 701 N N . ILE A 1 91 ? -3.216 2.724 -2.016 1.00 50.34 91 ILE A N 1
ATOM 702 C CA . ILE A 1 91 ? -4.320 1.770 -2.064 1.00 50.34 91 ILE A CA 1
ATOM 703 C C . ILE A 1 91 ? -3.835 0.375 -1.608 1.00 50.34 91 ILE A C 1
ATOM 705 O O . ILE A 1 91 ? -4.521 -0.302 -0.846 1.00 50.34 91 ILE A O 1
ATOM 709 N N . CYS A 1 92 ? -2.610 -0.008 -1.974 1.00 44.75 92 CYS A N 1
ATOM 710 C CA . CYS A 1 92 ? -2.049 -1.339 -1.792 1.00 44.75 92 CYS A CA 1
ATOM 711 C C . CYS A 1 92 ? -1.431 -1.602 -0.415 1.00 44.75 92 CYS A C 1
ATOM 713 O O . CYS A 1 92 ? -1.515 -2.727 0.047 1.00 44.75 92 CYS A O 1
ATOM 715 N N . SER A 1 93 ? -0.835 -0.609 0.259 1.00 51.25 93 SER A N 1
ATOM 716 C CA . SER A 1 93 ? -0.084 -0.770 1.532 1.00 51.25 93 SER A CA 1
ATOM 717 C C . SER A 1 93 ? -0.944 -1.083 2.768 1.00 51.25 93 SER A C 1
ATOM 719 O O . SER A 1 93 ? -0.467 -1.094 3.912 1.00 51.25 93 SER A O 1
ATOM 721 N N . LEU A 1 94 ? -2.233 -1.333 2.551 1.00 54.88 94 LEU A N 1
ATOM 722 C CA . LEU A 1 94 ? -3.181 -1.702 3.586 1.00 54.88 94 LEU A CA 1
ATOM 723 C C . LEU A 1 94 ? -3.088 -3.192 3.956 1.00 54.88 94 LEU A C 1
ATOM 725 O O . LEU A 1 94 ? -3.688 -3.573 4.951 1.00 54.88 94 LEU A O 1
ATOM 729 N N . GLY A 1 95 ? -2.381 -4.067 3.241 1.00 43.91 95 GLY A N 1
ATOM 730 C CA . GLY A 1 95 ? -2.404 -5.510 3.541 1.00 43.91 95 GLY A CA 1
ATOM 731 C C . GLY A 1 95 ? -1.606 -5.874 4.779 1.00 43.91 95 GLY A C 1
ATOM 732 O O . GLY A 1 95 ? -2.112 -6.542 5.686 1.00 43.91 95 GLY A O 1
ATOM 733 N N . GLY A 1 96 ? -0.384 -5.352 4.872 1.00 43.28 96 GLY A N 1
ATOM 734 C CA . GLY A 1 96 ? 0.540 -5.646 5.964 1.00 43.28 96 GLY A CA 1
ATOM 735 C C . GLY A 1 96 ? 0.135 -5.005 7.291 1.00 43.28 96 GLY A C 1
ATOM 736 O O . GLY A 1 96 ? 0.446 -5.537 8.357 1.00 43.28 96 GLY A O 1
ATOM 737 N N . THR A 1 97 ? -0.596 -3.886 7.240 1.00 49.53 97 THR A N 1
ATOM 738 C CA . THR A 1 97 ? -1.013 -3.113 8.426 1.00 49.53 97 THR A CA 1
ATOM 739 C C . THR A 1 97 ? -2.526 -3.052 8.627 1.00 49.53 97 THR A C 1
ATOM 741 O O . THR A 1 97 ? -2.985 -2.776 9.735 1.00 49.53 97 THR A O 1
ATOM 744 N N . GLY A 1 98 ? -3.327 -3.363 7.610 1.00 53.72 98 GLY A N 1
ATOM 745 C CA . GLY A 1 98 ? -4.787 -3.276 7.651 1.00 53.72 98 GLY A CA 1
ATOM 746 C C . GLY A 1 98 ? -5.425 -4.315 8.552 1.00 53.72 98 GLY A C 1
ATOM 747 O O . GLY A 1 98 ? -6.469 -4.031 9.123 1.00 53.72 98 GLY A O 1
ATOM 748 N N . TRP A 1 99 ? -4.785 -5.464 8.787 1.00 47.06 99 TRP A N 1
ATOM 749 C CA . TRP A 1 99 ? -5.219 -6.398 9.833 1.00 47.06 99 TRP A CA 1
ATOM 750 C C . TRP A 1 99 ? -4.926 -5.871 11.239 1.00 47.06 99 TRP A C 1
ATOM 752 O O . TRP A 1 99 ? -5.755 -6.055 12.124 1.00 47.06 99 TRP A O 1
ATOM 762 N N . ILE A 1 100 ? -3.820 -5.145 11.443 1.00 53.75 100 ILE A N 1
ATOM 763 C CA . ILE A 1 100 ? -3.520 -4.463 12.714 1.00 53.75 100 ILE A CA 1
ATOM 764 C C . ILE A 1 100 ? -4.519 -3.328 12.935 1.00 53.75 100 ILE A C 1
ATOM 766 O O . ILE A 1 100 ? -5.047 -3.183 14.039 1.00 53.75 100 ILE A O 1
ATOM 770 N N . TRP A 1 101 ? -4.828 -2.555 11.890 1.00 64.81 101 TRP A N 1
ATOM 771 C CA . TRP A 1 101 ? -5.869 -1.531 11.926 1.00 64.81 101 TRP A CA 1
ATOM 772 C C . TRP A 1 101 ? -7.243 -2.144 12.186 1.00 64.81 101 TRP A C 1
ATOM 774 O O . TRP A 1 101 ? -7.914 -1.706 13.107 1.00 64.81 101 TRP A O 1
ATOM 784 N N . ALA A 1 102 ? -7.646 -3.175 11.446 1.00 59.22 102 ALA A N 1
ATOM 785 C CA . ALA A 1 102 ? -8.937 -3.841 11.589 1.00 59.22 102 ALA A CA 1
ATOM 786 C C . ALA A 1 102 ? -9.090 -4.450 12.977 1.00 59.22 102 ALA A C 1
ATOM 788 O O . ALA A 1 102 ? -10.135 -4.312 13.604 1.00 59.22 102 ALA A O 1
ATOM 789 N N . PHE A 1 103 ? -8.027 -5.063 13.494 1.00 55.09 103 PHE A N 1
ATOM 790 C CA . PHE A 1 103 ? -7.988 -5.562 14.856 1.00 55.09 103 PHE A CA 1
ATOM 791 C C . PHE A 1 103 ? -8.101 -4.411 15.860 1.00 55.09 103 PHE A C 1
ATOM 793 O O . PHE A 1 103 ? -8.944 -4.460 16.748 1.00 55.09 103 PHE A O 1
ATOM 800 N N . SER A 1 104 ? -7.344 -3.326 15.692 1.00 54.50 104 SER A N 1
ATOM 801 C CA . SER A 1 104 ? -7.428 -2.131 16.549 1.00 54.50 104 SER A CA 1
ATOM 802 C C . SER A 1 104 ? -8.801 -1.448 16.474 1.00 54.50 104 SER A C 1
ATOM 804 O O . SER A 1 104 ? -9.316 -0.964 17.477 1.00 54.50 104 SER A O 1
ATOM 806 N N . TYR A 1 105 ? -9.429 -1.444 15.301 1.00 62.09 105 TYR A N 1
ATOM 807 C CA . TYR A 1 105 ? -10.735 -0.858 15.035 1.00 62.09 105 TYR A CA 1
ATOM 808 C C . TYR A 1 105 ? -11.844 -1.709 15.647 1.00 62.09 105 TYR A C 1
ATOM 810 O O . TYR A 1 105 ? -12.574 -1.211 16.491 1.00 62.09 105 TYR A O 1
ATOM 818 N N . ILE A 1 106 ? -11.920 -3.006 15.329 1.00 57.19 106 ILE A N 1
ATOM 819 C CA . ILE A 1 106 ? -12.893 -3.942 15.923 1.00 57.19 106 ILE A CA 1
ATOM 820 C C . ILE A 1 106 ? -12.772 -3.939 17.448 1.00 57.19 106 ILE A C 1
ATOM 822 O O . ILE A 1 106 ? -13.771 -4.014 18.162 1.00 57.19 106 ILE A O 1
ATOM 826 N N . THR A 1 107 ? -11.544 -3.853 17.963 1.00 49.09 107 THR A N 1
ATOM 827 C CA . THR A 1 107 ? -11.324 -3.834 19.407 1.00 49.09 107 THR A CA 1
ATOM 828 C C . THR A 1 107 ? -11.691 -2.502 20.043 1.00 49.09 107 THR A C 1
ATOM 830 O O . THR A 1 107 ? -12.028 -2.524 21.218 1.00 49.09 107 THR A O 1
ATOM 833 N N . SER A 1 108 ? -11.707 -1.374 19.325 1.00 48.62 108 SER A N 1
ATOM 834 C CA . SER A 1 108 ? -12.056 -0.045 19.866 1.00 48.62 108 SER A CA 1
ATOM 835 C C . SER A 1 108 ? -13.465 0.452 19.507 1.00 48.62 108 SER A C 1
ATOM 837 O O . SER A 1 108 ? -13.989 1.343 20.180 1.00 48.62 108 SER A O 1
ATOM 839 N N . ALA A 1 109 ? -14.111 -0.129 18.497 1.00 55.84 109 ALA A N 1
ATOM 840 C CA . ALA A 1 109 ? -15.414 0.287 18.002 1.00 55.84 109 ALA A CA 1
ATOM 841 C C . ALA A 1 109 ? -16.535 -0.060 18.996 1.00 55.84 109 ALA A C 1
ATOM 843 O O . ALA A 1 109 ? -16.768 -1.213 19.355 1.00 55.84 109 ALA A O 1
ATOM 844 N N . LEU A 1 110 ? -17.276 0.967 19.427 1.00 51.12 110 LEU A N 1
ATOM 845 C CA . LEU A 1 110 ? -18.406 0.838 20.361 1.00 51.12 110 LEU A CA 1
ATOM 846 C C . LEU A 1 110 ? -19.611 0.090 19.763 1.00 51.12 110 LEU A C 1
ATOM 848 O O . LEU A 1 110 ? -20.505 -0.322 20.501 1.00 51.12 110 LEU A O 1
ATOM 852 N N . THR A 1 111 ? -19.652 -0.041 18.439 1.00 52.16 111 THR A N 1
ATOM 853 C CA . THR A 1 111 ? -20.717 -0.675 17.655 1.00 52.16 111 THR A CA 1
ATOM 854 C C . THR A 1 111 ? -20.582 -2.197 17.591 1.00 52.16 111 THR A C 1
ATOM 856 O O . THR A 1 111 ? -21.588 -2.890 17.426 1.00 52.16 111 THR A O 1
ATOM 859 N N . VAL A 1 112 ? -19.387 -2.745 17.841 1.00 53.72 112 VAL A N 1
ATOM 860 C CA . VAL A 1 112 ? -19.192 -4.188 18.005 1.00 53.72 112 VAL A CA 1
ATOM 861 C C . VAL A 1 112 ? -19.543 -4.571 19.444 1.00 53.72 112 VAL A C 1
ATOM 863 O O . VAL A 1 112 ? -18.843 -4.237 20.401 1.00 53.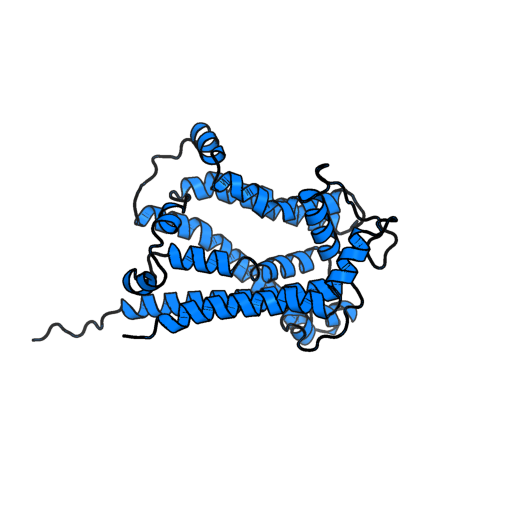72 112 VAL A O 1
ATOM 866 N N . ALA A 1 113 ? -20.669 -5.267 19.625 1.00 55.62 113 ALA A N 1
ATOM 867 C CA . ALA A 1 113 ? -21.168 -5.630 20.950 1.00 55.62 113 ALA A CA 1
ATOM 868 C C . ALA A 1 113 ? -20.099 -6.362 21.792 1.00 55.62 113 ALA A C 1
ATOM 870 O O . ALA A 1 113 ? -19.561 -7.389 21.381 1.00 55.62 113 ALA A O 1
ATOM 871 N N . LYS A 1 114 ? -19.836 -5.873 23.015 1.00 52.72 114 LYS A N 1
ATOM 872 C CA . LYS A 1 114 ? -18.806 -6.402 23.940 1.00 52.72 114 LYS A CA 1
ATOM 873 C C . LYS A 1 114 ? -18.929 -7.908 24.210 1.00 52.72 114 LYS A C 1
ATOM 875 O O . LYS A 1 114 ? -17.919 -8.590 24.352 1.00 52.72 114 LYS A O 1
ATOM 880 N N . SER A 1 115 ? -20.157 -8.432 24.241 1.00 51.56 115 SER A N 1
ATOM 881 C CA . SER A 1 115 ? -20.457 -9.863 24.402 1.00 51.56 115 SER A CA 1
ATOM 882 C C . SER A 1 115 ? -20.052 -10.712 23.196 1.00 51.56 115 SER A C 1
ATOM 884 O O . SER A 1 115 ? -19.851 -11.915 23.330 1.00 51.56 115 SER A O 1
ATOM 886 N N . LYS A 1 116 ? -19.907 -10.096 22.020 1.00 50.12 116 LYS A N 1
ATOM 887 C CA . LYS A 1 116 ? -19.437 -10.759 20.804 1.00 50.12 116 LYS A CA 1
ATOM 888 C C . LYS A 1 116 ? -17.906 -10.784 20.704 1.00 50.12 116 LYS A C 1
ATOM 890 O O . LYS A 1 116 ? -17.350 -11.656 20.050 1.00 50.12 116 LYS A O 1
ATOM 895 N N . VAL A 1 117 ? -17.222 -9.882 21.408 1.00 47.06 117 VAL A N 1
ATOM 896 C CA . VAL A 1 117 ? -15.756 -9.734 21.391 1.00 47.06 117 VAL A CA 1
ATOM 897 C C . VAL A 1 117 ? -15.073 -10.442 22.580 1.00 47.06 117 VAL A C 1
ATOM 899 O O . VAL A 1 117 ? -13.884 -10.747 22.520 1.00 47.06 117 VAL A O 1
ATOM 902 N N . SER A 1 118 ? -15.811 -10.790 23.645 1.00 45.25 118 SER A N 1
ATOM 903 C CA . SER A 1 118 ? -15.246 -11.337 24.896 1.00 45.25 118 SER A CA 1
ATOM 904 C C . SER A 1 118 ? -14.530 -12.691 24.768 1.00 45.25 118 SER A C 1
ATOM 906 O O . SER A 1 118 ? -13.765 -13.051 25.657 1.00 45.25 118 SER A O 1
ATOM 908 N N . VAL A 1 119 ? -14.737 -13.434 23.674 1.00 44.12 119 VAL A N 1
ATOM 909 C CA . VAL A 1 119 ? -14.074 -14.730 23.406 1.00 44.12 119 VAL A CA 1
ATOM 910 C C . VAL A 1 119 ? -12.642 -14.549 22.874 1.00 44.12 119 VAL A C 1
ATOM 912 O O . VAL A 1 119 ? -11.840 -15.481 22.892 1.00 44.12 119 VAL A O 1
ATOM 915 N N . VAL A 1 120 ? -12.271 -13.345 22.427 1.00 41.72 120 VAL A N 1
ATOM 916 C CA . VAL A 1 120 ? -10.922 -13.065 21.905 1.00 41.72 120 VAL A CA 1
ATOM 917 C C . VAL A 1 120 ? -9.952 -12.615 23.018 1.00 41.72 120 VAL A C 1
ATOM 919 O O . VAL A 1 120 ? -8.749 -12.547 22.784 1.00 41.72 120 VAL A O 1
ATOM 922 N N . GLY A 1 121 ? -10.446 -12.413 24.245 1.00 44.97 121 GLY A N 1
ATOM 923 C CA . GLY A 1 121 ? -9.692 -11.890 25.388 1.00 44.97 121 GLY A CA 1
ATOM 924 C C . GLY A 1 121 ? -10.139 -10.475 25.773 1.00 44.97 121 GLY A C 1
ATOM 925 O O . GLY A 1 121 ? -10.851 -9.798 25.032 1.00 44.97 121 GLY A O 1
ATOM 926 N N . SER A 1 122 ? -9.759 -10.014 26.968 1.00 46.59 122 SER A N 1
ATOM 927 C CA . SER A 1 122 ? -10.075 -8.653 27.418 1.00 46.59 122 SER A CA 1
ATOM 928 C C . SER A 1 122 ? -9.235 -7.623 26.658 1.00 46.59 122 SER A C 1
ATOM 930 O O . SER A 1 122 ? -8.065 -7.419 26.969 1.00 46.59 122 SER A O 1
ATOM 932 N N . PHE A 1 123 ? -9.858 -6.895 25.731 1.00 48.34 123 PHE A N 1
ATOM 933 C CA . PHE A 1 123 ? -9.237 -5.782 24.998 1.00 48.34 123 PHE A CA 1
ATOM 934 C C . PHE A 1 123 ? -9.217 -4.446 25.736 1.00 48.34 123 PHE A C 1
ATOM 936 O O . PHE A 1 123 ? -8.882 -3.424 25.140 1.00 48.34 123 PHE A O 1
ATOM 943 N N . LYS A 1 124 ? -9.533 -4.430 27.036 1.00 48.16 124 LYS A N 1
ATOM 944 C CA . LYS A 1 124 ? -9.436 -3.221 27.869 1.00 48.16 124 LYS A CA 1
ATOM 945 C C . LYS A 1 124 ? -8.120 -2.436 27.681 1.00 48.16 124 LYS A C 1
ATOM 947 O O . LYS A 1 124 ? -8.213 -1.212 27.632 1.00 48.16 124 LYS A O 1
ATOM 952 N N . PRO A 1 125 ? -6.935 -3.066 27.516 1.00 44.84 125 PRO A N 1
ATOM 953 C CA . PRO A 1 125 ? -5.693 -2.330 27.270 1.00 44.84 125 PRO A CA 1
ATOM 954 C C . PRO A 1 125 ? -5.685 -1.584 25.927 1.00 44.84 125 PRO A C 1
ATOM 956 O O . PRO A 1 125 ? -5.329 -0.414 25.889 1.00 44.84 125 PRO A O 1
ATOM 959 N N . LEU A 1 126 ? -6.134 -2.224 24.841 1.00 39.75 126 LEU A N 1
ATOM 960 C CA . LEU A 1 126 ? -6.182 -1.629 23.496 1.00 39.75 126 LEU A CA 1
ATOM 961 C C . LEU A 1 126 ? -7.281 -0.558 23.378 1.00 39.75 126 LEU A C 1
ATOM 963 O O . LEU A 1 126 ? -7.072 0.481 22.761 1.00 39.75 126 LEU A O 1
ATOM 967 N N . GLN A 1 127 ? -8.418 -0.763 24.049 1.00 46.38 127 GLN A N 1
ATOM 968 C CA . GLN A 1 127 ? -9.512 0.213 24.146 1.00 46.38 127 GLN A CA 1
ATOM 969 C C . GLN A 1 127 ? -9.128 1.452 24.964 1.00 46.38 127 GLN A C 1
ATOM 971 O O . GLN A 1 127 ? -9.505 2.567 24.609 1.00 46.38 127 GLN A O 1
ATOM 976 N N . GLY A 1 128 ? -8.372 1.270 26.052 1.00 44.59 128 GLY A N 1
ATOM 977 C CA . GLY A 1 128 ? -7.834 2.368 26.859 1.00 44.59 128 GLY A CA 1
ATOM 978 C C . GLY A 1 128 ? -6.666 3.105 26.196 1.00 44.59 128 GLY A C 1
ATOM 979 O O . GLY A 1 128 ? -6.381 4.241 26.565 1.00 44.59 128 GLY A O 1
ATOM 980 N N . ALA A 1 129 ? -6.016 2.482 25.208 1.00 40.62 129 ALA A N 1
ATOM 981 C CA . ALA A 1 129 ? -4.851 3.019 24.509 1.00 40.62 129 ALA A CA 1
ATOM 982 C C . ALA A 1 129 ? -5.185 3.881 23.279 1.00 40.62 129 ALA A C 1
ATOM 984 O O . ALA A 1 129 ? -4.268 4.450 22.690 1.00 40.62 129 ALA A O 1
ATOM 985 N N . SER A 1 130 ? -6.460 4.037 22.889 1.00 48.97 130 SER A N 1
ATOM 986 C CA . SER A 1 130 ? -6.826 5.030 21.869 1.00 48.97 130 SER A CA 1
ATOM 987 C C . SER A 1 130 ? -6.654 6.442 22.441 1.00 48.97 130 SER A C 1
ATOM 989 O O . SER A 1 130 ? -7.590 7.045 22.968 1.00 48.97 130 SER A O 1
ATOM 991 N N . THR A 1 131 ? -5.443 6.988 22.320 1.00 48.84 131 THR A N 1
ATOM 992 C CA . THR A 1 131 ? -5.032 8.296 22.862 1.00 48.84 131 THR A CA 1
ATOM 993 C C . THR A 1 131 ? -5.776 9.484 22.238 1.00 48.84 131 THR A C 1
ATOM 995 O O . THR A 1 131 ? -5.759 10.592 22.788 1.00 48.84 131 THR A O 1
ATOM 998 N N . VAL A 1 132 ? -6.487 9.261 21.127 1.00 52.69 132 VAL A N 1
ATOM 999 C CA . VAL A 1 132 ? -7.346 10.245 20.462 1.00 52.69 132 VAL A CA 1
ATOM 1000 C C . VAL A 1 132 ? -8.721 10.289 21.140 1.00 52.69 132 VAL A C 1
ATOM 1002 O O . VAL A 1 132 ? -9.708 9.705 20.694 1.00 52.69 132 VAL A O 1
ATOM 1005 N N . SER A 1 133 ? -8.785 10.989 22.268 1.00 54.62 133 SER A N 1
ATOM 1006 C CA . SER A 1 133 ? -10.015 11.177 23.049 1.00 54.62 133 SER A CA 1
ATOM 1007 C C . SER A 1 133 ? -10.733 12.500 22.763 1.00 54.62 133 SER A C 1
ATOM 1009 O O . SER A 1 133 ? -11.840 12.706 23.254 1.00 54.62 133 SER A O 1
ATOM 1011 N N . SER A 1 134 ? -10.131 13.390 21.964 1.00 60.25 134 SER A N 1
ATOM 1012 C CA . SER A 1 134 ? -10.651 14.735 21.707 1.00 60.25 134 SER A CA 1
ATOM 1013 C C . SER A 1 134 ? -10.581 15.115 20.222 1.00 60.25 134 SER A C 1
ATOM 1015 O O . SER A 1 134 ? -9.519 14.980 19.607 1.00 60.25 134 SER A O 1
ATOM 1017 N N . PRO A 1 135 ? -11.661 15.679 19.644 1.00 61.78 135 PRO A N 1
ATOM 1018 C CA . PRO A 1 135 ? -11.635 16.273 18.306 1.00 61.78 135 PRO A CA 1
ATOM 1019 C C . PRO A 1 135 ? -10.606 17.404 18.162 1.00 61.78 135 PRO A C 1
ATOM 1021 O O . PRO A 1 135 ? -10.100 17.638 17.067 1.00 61.78 135 PRO A O 1
ATOM 1024 N N . ALA A 1 136 ? -10.278 18.106 19.253 1.00 65.31 136 ALA A N 1
ATOM 1025 C CA . ALA A 1 136 ? -9.240 19.136 19.238 1.00 65.31 136 ALA A CA 1
ATOM 1026 C C . ALA A 1 136 ? -7.861 18.521 18.970 1.00 65.31 136 ALA A C 1
ATOM 1028 O O . ALA A 1 136 ? -7.108 19.046 18.159 1.00 65.31 136 ALA A O 1
ATOM 1029 N N . LEU A 1 137 ? -7.578 17.357 19.561 1.00 63.81 137 LEU A N 1
ATOM 1030 C CA . LEU A 1 137 ? -6.323 16.633 19.361 1.00 63.81 137 LEU A CA 1
ATOM 1031 C C . LEU A 1 137 ? -6.213 16.087 17.928 1.00 63.81 137 LEU A C 1
ATOM 1033 O O . LEU A 1 137 ? -5.144 16.140 17.330 1.00 63.81 137 LEU A O 1
ATOM 1037 N N . VAL A 1 138 ? -7.332 15.663 17.326 1.00 64.31 138 VAL A N 1
ATOM 1038 C CA . VAL A 1 138 ? -7.384 15.328 15.890 1.00 64.31 138 VAL A CA 1
ATOM 1039 C C . VAL A 1 138 ? -6.981 16.531 15.033 1.00 64.31 138 VAL A C 1
ATOM 1041 O O . VAL A 1 138 ? -6.120 16.415 14.165 1.00 64.31 138 VAL A O 1
ATOM 1044 N N . LYS A 1 139 ? -7.571 17.703 15.287 1.00 69.19 139 LYS A N 1
ATOM 1045 C CA . LYS A 1 139 ? -7.306 18.911 14.493 1.00 69.19 139 LYS A CA 1
ATOM 1046 C C . LYS A 1 139 ? -5.903 19.477 14.700 1.00 69.19 139 LYS A C 1
ATOM 1048 O O . LYS A 1 139 ? -5.304 19.943 13.743 1.00 69.19 139 LYS A O 1
ATOM 1053 N N . GLN A 1 140 ? -5.402 19.469 15.932 1.00 69.75 140 GLN A N 1
ATOM 1054 C CA . GLN A 1 140 ? -4.132 20.103 16.293 1.00 69.75 140 GLN A CA 1
ATOM 1055 C C . GLN A 1 140 ? -2.923 19.208 16.035 1.00 69.75 140 GLN A C 1
ATOM 1057 O O . GLN A 1 140 ? -1.828 19.721 15.835 1.00 69.75 140 GLN A O 1
ATOM 1062 N N . LEU A 1 141 ? -3.109 17.886 16.048 1.00 69.25 141 LEU A N 1
ATOM 1063 C CA . LEU A 1 141 ? -2.003 16.942 15.968 1.00 69.25 141 LEU A CA 1
ATOM 1064 C C . LEU A 1 141 ? -2.112 16.029 14.756 1.00 69.25 141 LEU A C 1
ATOM 1066 O O . LEU A 1 141 ? -1.211 16.005 13.924 1.00 69.25 141 LEU A O 1
ATOM 1070 N N . LEU A 1 142 ? -3.224 15.302 14.635 1.00 70.00 142 LEU A N 1
ATOM 1071 C CA . LEU A 1 142 ? -3.361 14.290 13.592 1.00 70.00 142 LEU A CA 1
ATOM 1072 C C . LEU A 1 142 ? -3.382 14.924 12.198 1.00 70.00 142 LEU A C 1
ATOM 1074 O O . LEU A 1 142 ? -2.670 14.464 11.311 1.00 70.00 142 LEU A O 1
ATOM 1078 N N . LEU A 1 143 ? -4.155 15.997 12.008 1.00 70.12 143 LEU A N 1
ATOM 1079 C CA . LEU A 1 143 ? -4.271 16.652 10.707 1.00 70.12 143 LEU A CA 1
ATOM 1080 C C . LEU A 1 143 ? -2.938 17.278 10.241 1.00 70.12 143 LEU A C 1
ATOM 1082 O O . LEU A 1 143 ? -2.513 16.944 9.135 1.00 70.12 143 LEU A O 1
ATOM 1086 N N . PRO A 1 144 ? -2.220 18.096 11.040 1.00 72.44 144 PRO A N 1
ATOM 1087 C CA . PRO A 1 144 ? -0.895 18.582 10.660 1.00 72.44 144 PRO A CA 1
ATOM 1088 C C . PRO A 1 144 ? 0.099 17.458 10.403 1.00 72.44 144 PRO A C 1
ATOM 1090 O O . PRO A 1 144 ? 0.886 17.552 9.469 1.00 72.44 144 PRO A O 1
ATOM 1093 N N . ALA A 1 145 ? 0.051 16.378 11.181 1.00 70.56 145 ALA A N 1
ATOM 1094 C CA . ALA A 1 145 ? 0.985 15.279 11.004 1.00 70.56 145 ALA A CA 1
ATOM 1095 C C . ALA A 1 145 ? 0.692 14.460 9.729 1.00 70.56 145 ALA A C 1
ATOM 1097 O O . ALA A 1 145 ? 1.628 14.050 9.047 1.00 70.56 145 ALA A O 1
ATOM 1098 N N . ILE A 1 146 ? -0.579 14.302 9.332 1.00 71.31 146 ILE A N 1
ATOM 1099 C CA . ILE A 1 146 ? -0.957 13.784 8.003 1.00 71.31 146 ILE A CA 1
ATOM 1100 C C . ILE A 1 146 ? -0.484 14.741 6.901 1.00 71.31 146 ILE A C 1
ATOM 1102 O O . ILE A 1 146 ? 0.110 14.307 5.918 1.00 71.31 146 ILE A O 1
ATOM 1106 N N . ILE A 1 147 ? -0.707 16.048 7.045 1.00 74.19 147 ILE A N 1
ATOM 1107 C CA . ILE A 1 147 ? -0.296 17.018 6.023 1.00 74.19 147 ILE A CA 1
ATOM 1108 C C . ILE A 1 147 ? 1.226 16.994 5.843 1.00 74.19 147 ILE A C 1
ATOM 1110 O O . ILE A 1 147 ? 1.707 16.785 4.734 1.00 74.19 147 ILE A O 1
ATOM 1114 N N . LEU A 1 148 ? 1.983 17.169 6.924 1.00 78.12 148 LEU A N 1
ATOM 1115 C CA . LEU A 1 148 ? 3.438 17.319 6.887 1.00 78.12 148 LEU A CA 1
ATOM 1116 C C . LEU A 1 148 ? 4.172 15.997 6.680 1.00 78.12 148 LEU A C 1
ATOM 1118 O O . LEU A 1 148 ? 5.202 15.973 6.015 1.00 78.12 148 LEU A O 1
ATOM 1122 N N . GLY A 1 149 ? 3.669 14.911 7.260 1.00 70.38 149 GLY A N 1
ATOM 1123 C CA . GLY A 1 149 ? 4.325 13.611 7.201 1.00 70.38 149 GLY A CA 1
ATOM 1124 C C . GLY A 1 149 ? 3.916 12.778 5.990 1.00 70.38 149 GLY A C 1
ATOM 1125 O O . GLY A 1 149 ? 4.685 11.924 5.571 1.00 70.38 149 GLY A O 1
ATOM 1126 N N . TYR A 1 150 ? 2.743 13.030 5.402 1.00 73.44 150 TYR A N 1
ATOM 1127 C CA . TYR A 1 150 ? 2.214 12.206 4.315 1.00 73.44 150 TYR A CA 1
ATOM 1128 C C . TYR A 1 150 ? 1.901 13.006 3.047 1.00 73.44 150 TYR A C 1
ATOM 1130 O O . TYR A 1 150 ? 2.462 12.711 1.993 1.00 73.44 150 TYR A O 1
ATOM 1138 N N . LEU A 1 151 ? 1.053 14.040 3.112 1.00 74.62 151 LEU A N 1
ATOM 1139 C CA . LEU A 1 151 ? 0.622 14.763 1.903 1.00 74.62 151 LEU A CA 1
ATOM 1140 C C . LEU A 1 151 ? 1.743 15.601 1.277 1.00 74.62 151 LEU A C 1
ATOM 1142 O O . LEU A 1 151 ? 1.910 15.581 0.059 1.00 74.62 151 LEU A O 1
ATOM 1146 N N . VAL A 1 152 ? 2.528 16.314 2.087 1.00 80.69 152 VAL A N 1
ATOM 1147 C CA . VAL A 1 152 ? 3.643 17.140 1.604 1.00 80.69 152 VAL A CA 1
ATOM 1148 C C . VAL A 1 152 ? 4.737 16.273 0.970 1.00 80.69 152 VAL A C 1
ATOM 1150 O O . VAL A 1 152 ? 5.075 16.539 -0.183 1.00 80.69 152 VAL A O 1
ATOM 1153 N N . PRO A 1 153 ? 5.253 15.204 1.613 1.00 80.19 153 PRO A N 1
ATOM 1154 C CA . PRO A 1 153 ? 6.233 14.331 0.975 1.00 80.19 153 PRO A CA 1
ATOM 1155 C C . PRO A 1 153 ? 5.690 13.667 -0.296 1.00 80.19 153 PRO A C 1
ATOM 1157 O O . PRO A 1 153 ? 6.404 13.620 -1.293 1.00 80.19 153 PRO A O 1
ATOM 1160 N N . ALA A 1 154 ? 4.413 13.262 -0.322 1.00 75.81 154 ALA A N 1
ATOM 1161 C CA . ALA A 1 154 ? 3.767 12.735 -1.526 1.00 75.81 154 ALA A CA 1
ATOM 1162 C C . ALA A 1 154 ? 3.728 13.759 -2.675 1.00 75.81 154 ALA A C 1
ATOM 1164 O O . ALA A 1 154 ? 4.054 13.433 -3.820 1.00 75.81 154 ALA A O 1
ATOM 1165 N N . ALA A 1 155 ? 3.368 15.012 -2.381 1.00 77.56 155 ALA A N 1
ATOM 1166 C CA . ALA A 1 155 ? 3.376 16.088 -3.367 1.00 77.56 155 ALA A CA 1
ATOM 1167 C C . ALA A 1 155 ? 4.797 16.361 -3.883 1.00 77.56 155 ALA A C 1
ATOM 1169 O O . ALA A 1 155 ? 4.999 16.480 -5.092 1.00 77.56 155 ALA A O 1
ATOM 1170 N N . LEU A 1 156 ? 5.794 16.386 -2.992 1.00 81.19 156 LEU A N 1
ATOM 1171 C CA . LEU A 1 156 ? 7.204 16.558 -3.355 1.00 81.19 156 LEU A CA 1
ATOM 1172 C C . LEU A 1 156 ? 7.725 15.399 -4.213 1.00 81.19 156 LEU A C 1
ATOM 1174 O O . LEU A 1 156 ? 8.430 15.642 -5.191 1.00 81.19 156 LEU A O 1
ATOM 1178 N N . MET A 1 157 ? 7.339 14.153 -3.921 1.00 79.50 157 MET A N 1
ATOM 1179 C CA . MET A 1 157 ? 7.638 13.005 -4.784 1.00 79.50 157 MET A CA 1
ATOM 1180 C C . MET A 1 157 ? 7.093 13.223 -6.200 1.00 79.50 157 MET A C 1
ATOM 1182 O O . MET A 1 157 ? 7.807 12.984 -7.174 1.00 79.50 157 MET A O 1
ATOM 1186 N N . GLY A 1 158 ? 5.857 13.721 -6.318 1.00 73.69 158 GLY A N 1
ATOM 1187 C CA . GLY A 1 158 ? 5.244 14.074 -7.598 1.00 73.69 158 GLY A CA 1
ATOM 1188 C C . GLY A 1 158 ? 5.980 15.203 -8.324 1.00 73.69 158 GLY A C 1
ATOM 1189 O O . GLY A 1 158 ? 6.291 15.065 -9.505 1.00 73.69 158 GLY A O 1
ATOM 1190 N N . ILE A 1 159 ? 6.323 16.285 -7.623 1.00 78.06 159 ILE A N 1
ATOM 1191 C CA . ILE A 1 159 ? 7.045 17.438 -8.187 1.00 78.06 159 ILE A CA 1
ATOM 1192 C C . ILE A 1 159 ? 8.430 17.023 -8.695 1.00 78.06 159 ILE A C 1
ATOM 1194 O O . ILE A 1 159 ? 8.804 17.348 -9.820 1.00 78.06 159 ILE A O 1
ATOM 1198 N N . PHE A 1 160 ? 9.179 16.256 -7.901 1.00 80.75 160 PHE A N 1
ATOM 1199 C CA . PHE A 1 160 ? 10.531 15.823 -8.258 1.00 80.75 160 PHE A CA 1
ATOM 1200 C C . PHE A 1 160 ? 10.561 14.585 -9.166 1.00 80.75 160 PHE A C 1
ATOM 1202 O O . PHE A 1 160 ? 11.638 14.106 -9.515 1.00 80.75 160 PHE A O 1
ATOM 1209 N N . SER A 1 161 ? 9.399 14.073 -9.585 1.00 73.31 161 SER A N 1
ATOM 1210 C CA . SER A 1 161 ? 9.303 12.882 -10.439 1.00 73.31 161 SER A CA 1
ATOM 1211 C C . SER A 1 161 ? 9.909 13.057 -11.831 1.00 73.31 161 SER A C 1
ATOM 1213 O O . SER A 1 161 ? 10.291 12.071 -12.455 1.00 73.31 161 SER A O 1
ATOM 1215 N N . SER A 1 162 ? 10.038 14.294 -12.316 1.00 72.25 162 SER A N 1
ATOM 1216 C CA . SER A 1 162 ? 10.716 14.606 -13.580 1.00 72.25 162 SER A CA 1
ATOM 1217 C C . SER A 1 162 ? 12.231 14.380 -13.517 1.00 72.25 162 SER A C 1
ATOM 1219 O O . SER A 1 162 ? 12.870 14.247 -14.558 1.00 72.25 162 SER A O 1
ATOM 1221 N N . SER A 1 163 ? 12.804 14.284 -12.311 1.00 76.50 163 SER A N 1
ATOM 1222 C CA . SER A 1 163 ? 14.206 13.930 -12.081 1.00 76.50 163 SER A CA 1
ATOM 1223 C C . SER A 1 163 ? 14.320 12.843 -11.001 1.00 76.50 163 SER A C 1
ATOM 1225 O O . SER A 1 163 ? 14.734 13.121 -9.868 1.00 76.50 163 SER A O 1
ATOM 1227 N N . PRO A 1 164 ? 13.995 11.575 -11.333 1.00 67.88 164 PRO A N 1
ATOM 1228 C CA . PRO A 1 164 ? 14.002 10.464 -10.374 1.00 67.88 164 PRO A CA 1
ATOM 1229 C C . PRO A 1 164 ? 15.380 10.189 -9.754 1.00 67.88 164 PRO A C 1
ATOM 1231 O O . PRO A 1 164 ? 15.495 9.570 -8.698 1.00 67.88 164 PRO A O 1
ATOM 1234 N N . ALA A 1 165 ? 16.447 10.633 -10.423 1.00 72.19 165 ALA A N 1
ATOM 1235 C CA . ALA A 1 165 ? 17.817 10.506 -9.946 1.00 72.19 165 ALA A CA 1
ATOM 1236 C C . ALA A 1 165 ? 18.189 11.545 -8.877 1.00 72.19 165 ALA A C 1
ATOM 1238 O O . ALA A 1 165 ? 19.175 11.335 -8.165 1.00 72.19 165 ALA A O 1
ATOM 1239 N N . SER A 1 166 ? 17.425 12.634 -8.755 1.00 80.88 166 SER A N 1
ATOM 1240 C CA . SER A 1 166 ? 17.728 13.724 -7.830 1.00 80.88 166 SER A CA 1
ATOM 1241 C C . SER A 1 166 ? 17.657 13.276 -6.369 1.00 80.88 166 SER A C 1
ATOM 1243 O O . SER A 1 166 ? 16.787 12.498 -5.971 1.00 80.88 166 SER A O 1
ATOM 1245 N N . THR A 1 167 ? 18.554 13.819 -5.544 1.00 83.94 167 THR A N 1
ATOM 1246 C CA . THR A 1 167 ? 18.512 13.641 -4.086 1.00 83.94 167 THR A CA 1
ATOM 1247 C C . THR A 1 167 ? 17.176 14.115 -3.519 1.00 83.94 167 THR A C 1
ATOM 1249 O O . THR A 1 167 ? 16.620 13.461 -2.650 1.00 83.94 167 THR A O 1
ATOM 1252 N N . ALA A 1 168 ? 16.601 15.191 -4.068 1.00 83.94 168 ALA A N 1
ATOM 1253 C CA . ALA A 1 168 ? 15.302 15.711 -3.646 1.00 83.94 168 ALA A CA 1
ATOM 1254 C C . ALA A 1 168 ? 14.169 14.681 -3.808 1.00 83.94 168 ALA A C 1
ATOM 1256 O O . ALA A 1 168 ? 13.385 14.485 -2.880 1.00 83.94 168 ALA A O 1
ATOM 1257 N N . HIS A 1 169 ? 14.111 13.972 -4.942 1.00 81.44 169 HIS A N 1
ATOM 1258 C CA . HIS A 1 169 ? 13.113 12.923 -5.163 1.00 81.44 169 HIS A CA 1
ATOM 1259 C C . HIS A 1 169 ? 13.288 11.755 -4.184 1.00 81.44 169 HIS A C 1
ATOM 1261 O O . HIS A 1 169 ? 12.331 11.326 -3.540 1.00 81.44 169 HIS A O 1
ATOM 1267 N N . LYS A 1 170 ? 14.527 11.282 -4.014 1.00 79.62 170 LYS A N 1
ATOM 1268 C CA . LYS A 1 170 ? 14.857 10.173 -3.106 1.00 79.62 170 LYS A CA 1
ATOM 1269 C C . LYS A 1 170 ? 14.586 10.530 -1.642 1.00 79.62 170 LYS A C 1
ATOM 1271 O O . LYS A 1 170 ? 14.025 9.719 -0.912 1.00 79.62 170 LYS A O 1
ATOM 1276 N N . SER A 1 171 ? 14.917 11.749 -1.219 1.00 83.88 171 SER A N 1
ATOM 1277 C CA . SER A 1 171 ? 14.610 12.262 0.119 1.00 83.88 171 SER A CA 1
ATOM 1278 C C . SER A 1 171 ? 13.110 12.413 0.350 1.00 83.88 171 SER A C 1
ATOM 1280 O O . SER A 1 171 ? 12.651 12.107 1.445 1.00 83.88 171 SER A O 1
ATOM 1282 N N . ALA A 1 172 ? 12.335 12.828 -0.657 1.00 83.38 172 ALA A N 1
ATOM 1283 C CA . ALA A 1 172 ? 10.878 12.884 -0.548 1.00 83.38 172 ALA A CA 1
ATOM 1284 C C . ALA A 1 172 ? 10.274 11.481 -0.361 1.00 83.38 172 ALA A C 1
ATOM 1286 O O . ALA A 1 172 ? 9.435 11.302 0.520 1.00 83.38 172 ALA A O 1
ATOM 1287 N N . ILE A 1 173 ? 10.766 10.478 -1.105 1.00 77.56 173 ILE A N 1
ATOM 1288 C CA . ILE A 1 173 ? 10.399 9.066 -0.902 1.00 77.56 173 ILE A CA 1
ATOM 1289 C C . ILE A 1 173 ? 10.749 8.625 0.522 1.00 77.56 173 ILE A C 1
ATOM 1291 O O . ILE A 1 173 ? 9.909 8.050 1.213 1.00 77.56 173 ILE A O 1
ATOM 1295 N N . GLY A 1 174 ? 11.970 8.906 0.982 1.00 77.19 174 GLY A N 1
ATOM 1296 C CA . GLY A 1 174 ? 12.401 8.537 2.328 1.00 77.19 174 GLY A CA 1
ATOM 1297 C C . GLY A 1 174 ? 11.558 9.191 3.421 1.00 77.19 174 GLY A C 1
ATOM 1298 O O . GLY A 1 174 ? 11.085 8.503 4.320 1.00 77.19 174 GLY A O 1
ATOM 1299 N N . ALA A 1 175 ? 11.294 10.494 3.311 1.00 81.38 175 ALA A N 1
ATOM 1300 C CA . ALA A 1 175 ? 10.456 11.231 4.252 1.00 81.38 175 ALA A CA 1
ATOM 1301 C C . ALA A 1 175 ? 9.026 10.677 4.303 1.00 81.38 175 ALA A C 1
ATOM 1303 O O . ALA A 1 175 ? 8.483 10.488 5.390 1.00 81.38 175 ALA A O 1
ATOM 1304 N N . TRP A 1 176 ? 8.446 10.362 3.140 1.00 80.25 176 TRP A N 1
ATOM 1305 C CA . TRP A 1 176 ? 7.113 9.773 3.048 1.00 80.25 176 TRP A CA 1
ATOM 1306 C C . TRP A 1 176 ? 7.047 8.399 3.727 1.00 80.25 176 TRP A C 1
ATOM 1308 O O . TRP A 1 176 ? 6.152 8.135 4.524 1.00 80.25 176 TRP A O 1
ATOM 1318 N N . ASN A 1 177 ? 8.039 7.541 3.489 1.00 72.94 177 ASN A N 1
ATOM 1319 C CA . ASN A 1 177 ? 8.093 6.201 4.078 1.00 72.94 177 ASN A CA 1
ATOM 1320 C C . ASN A 1 177 ? 8.384 6.201 5.584 1.00 72.94 177 ASN A C 1
ATOM 1322 O O . ASN A 1 177 ? 8.007 5.268 6.290 1.00 72.94 177 ASN A O 1
ATOM 1326 N N . MET A 1 178 ? 9.013 7.259 6.098 1.00 71.62 178 MET A N 1
ATOM 1327 C CA . MET A 1 178 ? 9.204 7.442 7.535 1.00 71.62 178 MET A CA 1
ATOM 1328 C C . MET A 1 178 ? 7.921 7.875 8.252 1.00 71.62 178 MET A C 1
ATOM 1330 O O . MET A 1 178 ? 7.890 7.822 9.480 1.00 71.62 178 MET A O 1
ATOM 1334 N N . TYR A 1 179 ? 6.851 8.246 7.537 1.00 71.81 179 TYR A N 1
ATOM 1335 C CA . TYR A 1 179 ? 5.584 8.694 8.126 1.00 71.81 179 TYR A CA 1
ATOM 1336 C C . TYR A 1 179 ? 5.075 7.808 9.276 1.00 71.81 179 TYR A C 1
ATOM 1338 O O . TYR A 1 179 ? 4.837 8.355 10.355 1.00 71.81 179 TYR A O 1
ATOM 1346 N N . PRO A 1 180 ? 4.960 6.468 9.140 1.00 63.16 180 PRO A N 1
ATOM 1347 C CA . PRO A 1 180 ? 4.462 5.634 10.231 1.00 63.16 180 PRO A CA 1
ATOM 1348 C C . PRO A 1 180 ? 5.367 5.706 11.464 1.00 63.16 180 PRO A C 1
ATOM 1350 O O . PRO A 1 180 ? 4.870 5.796 12.583 1.00 63.16 180 PRO A O 1
ATOM 1353 N N . ILE A 1 181 ? 6.688 5.746 11.258 1.00 64.50 181 ILE A N 1
ATOM 1354 C CA . ILE A 1 181 ? 7.699 5.844 12.320 1.00 64.50 181 ILE A CA 1
ATOM 1355 C C . ILE A 1 181 ? 7.707 7.237 12.957 1.00 64.50 181 ILE A C 1
ATOM 1357 O O . ILE A 1 181 ? 7.995 7.355 14.140 1.00 64.50 181 ILE A O 1
ATOM 1361 N N . LEU A 1 182 ? 7.377 8.293 12.21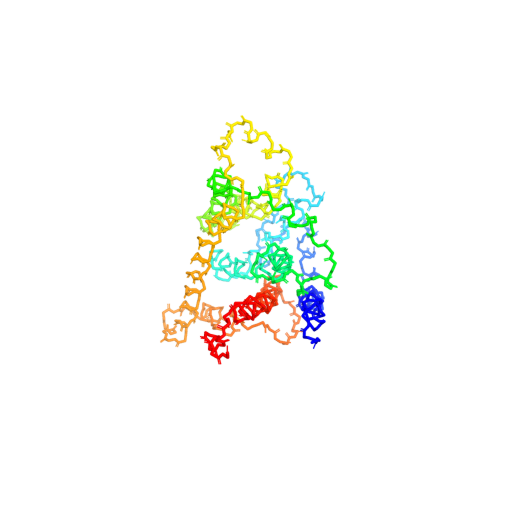3 1.00 63.09 182 LEU A N 1
ATOM 1362 C CA . LEU A 1 182 ? 7.287 9.660 12.733 1.00 63.09 182 LEU A CA 1
ATOM 1363 C C . LEU A 1 182 ? 5.985 9.888 13.513 1.00 63.09 182 LEU A C 1
ATOM 1365 O O . LEU A 1 182 ? 5.977 10.598 14.517 1.00 63.09 182 LEU A O 1
ATOM 1369 N N . ILE A 1 183 ? 4.889 9.258 13.090 1.00 62.97 183 ILE A N 1
ATOM 1370 C CA . ILE A 1 183 ? 3.572 9.378 13.723 1.00 62.97 183 ILE A CA 1
ATOM 1371 C C . ILE A 1 183 ? 3.450 8.538 14.988 1.00 62.97 183 ILE A C 1
ATOM 1373 O O . ILE A 1 183 ? 2.852 9.000 15.960 1.00 62.97 183 ILE A O 1
ATOM 1377 N N . PHE A 1 184 ? 4.008 7.325 15.006 1.00 61.88 184 PHE A N 1
ATOM 1378 C CA . PHE A 1 184 ? 3.888 6.422 16.156 1.00 61.88 184 PHE A CA 1
ATOM 1379 C C . PHE A 1 184 ? 4.357 7.078 17.474 1.00 61.88 184 PHE A C 1
ATOM 1381 O O . PHE A 1 184 ? 3.597 7.065 18.442 1.00 61.88 184 PHE A O 1
ATOM 1388 N N . PRO A 1 185 ? 5.525 7.749 17.538 1.00 56.62 185 PRO A N 1
ATOM 1389 C CA . PRO A 1 185 ? 5.990 8.455 18.728 1.00 56.62 185 PRO A CA 1
ATOM 1390 C C . PRO A 1 185 ? 5.148 9.687 19.068 1.00 56.62 185 PRO A C 1
ATOM 1392 O O . PRO A 1 185 ? 4.931 9.976 20.242 1.00 56.62 185 PRO A O 1
ATOM 1395 N N . ILE A 1 186 ? 4.627 10.395 18.063 1.00 57.59 186 ILE A N 1
ATOM 1396 C CA . ILE A 1 186 ? 3.728 11.536 18.279 1.00 57.59 186 ILE A CA 1
ATOM 1397 C C . ILE A 1 186 ? 2.417 11.078 18.940 1.00 57.59 186 ILE A C 1
ATOM 1399 O O . ILE A 1 186 ? 1.889 11.778 19.803 1.00 57.59 186 ILE A O 1
ATOM 1403 N N . LEU A 1 187 ? 1.901 9.902 18.565 1.00 54.06 187 LEU A N 1
ATOM 1404 C CA . LEU A 1 187 ? 0.637 9.365 19.077 1.00 54.06 187 LEU A CA 1
ATOM 1405 C C . LEU A 1 187 ? 0.771 8.555 20.381 1.00 54.06 187 LEU A C 1
ATOM 1407 O O . LEU A 1 187 ? -0.207 8.492 21.134 1.00 54.06 187 LEU A O 1
ATOM 1411 N N . ILE A 1 188 ? 1.931 7.935 20.643 1.00 50.53 188 ILE A N 1
ATOM 1412 C CA . ILE A 1 188 ? 2.126 6.952 21.733 1.00 50.53 188 ILE A CA 1
ATOM 1413 C C . ILE A 1 188 ? 3.146 7.397 22.803 1.00 50.53 188 ILE A C 1
ATOM 1415 O O . ILE A 1 188 ? 2.990 7.026 23.965 1.00 50.53 188 ILE A O 1
ATOM 1419 N N . PHE A 1 189 ? 4.168 8.195 22.474 1.00 53.34 189 PHE A N 1
ATOM 1420 C CA . PHE A 1 189 ? 5.265 8.564 23.395 1.00 53.34 189 PHE A CA 1
ATOM 1421 C C . PHE A 1 189 ? 5.001 9.901 24.144 1.00 53.34 189 PHE A C 1
ATOM 1423 O O . PHE A 1 189 ? 4.076 10.639 23.789 1.00 53.34 189 PHE A O 1
ATOM 1430 N N . PRO A 1 190 ? 5.803 10.280 25.174 1.00 49.91 190 PRO A N 1
ATOM 1431 C CA . PRO A 1 190 ? 5.599 11.488 25.988 1.00 49.91 190 PRO A CA 1
ATOM 1432 C C . PRO A 1 190 ? 5.725 12.808 25.210 1.00 49.91 190 PRO A C 1
ATOM 1434 O O . PRO A 1 190 ? 5.443 13.865 25.770 1.00 49.91 190 PRO A O 1
ATOM 1437 N N . ILE A 1 191 ? 6.044 12.761 23.911 1.00 54.84 191 ILE A N 1
ATOM 1438 C CA . ILE A 1 191 ? 5.853 13.875 22.974 1.00 54.84 191 ILE A CA 1
ATOM 1439 C C . ILE A 1 191 ? 4.405 14.366 23.023 1.00 54.84 191 ILE A C 1
ATOM 1441 O O . ILE A 1 191 ? 4.189 15.569 23.021 1.00 54.84 191 ILE A O 1
ATOM 1445 N N . LEU A 1 192 ? 3.411 13.484 23.175 1.00 58.38 192 LEU A N 1
ATOM 1446 C CA . LEU A 1 192 ? 2.022 13.903 23.376 1.00 58.38 192 LEU A CA 1
ATOM 1447 C C . LEU A 1 192 ? 1.844 14.699 24.682 1.00 58.38 192 LEU A C 1
ATOM 1449 O O . LEU A 1 192 ? 1.029 15.613 24.736 1.00 58.38 192 LEU A O 1
ATOM 1453 N N . GLY A 1 193 ? 2.611 14.379 25.728 1.00 60.84 193 GLY A N 1
ATOM 1454 C CA . GLY A 1 193 ? 2.652 15.132 26.985 1.00 60.84 193 GLY A CA 1
ATOM 1455 C C . GLY A 1 193 ? 3.281 16.517 26.815 1.00 60.84 193 GLY A C 1
ATOM 1456 O O . GLY A 1 193 ? 2.704 17.508 27.256 1.00 60.84 193 GLY A O 1
ATOM 1457 N N . ILE A 1 194 ? 4.403 16.600 26.094 1.00 63.69 194 ILE A N 1
ATOM 1458 C CA . ILE A 1 194 ? 5.073 17.865 25.749 1.00 63.69 194 ILE A CA 1
ATOM 1459 C C . ILE A 1 194 ? 4.172 18.713 24.841 1.00 63.69 194 ILE A C 1
ATOM 1461 O O . ILE A 1 194 ? 3.931 19.886 25.109 1.00 63.69 194 ILE A O 1
ATOM 1465 N N . LEU A 1 195 ? 3.577 18.122 23.810 1.00 61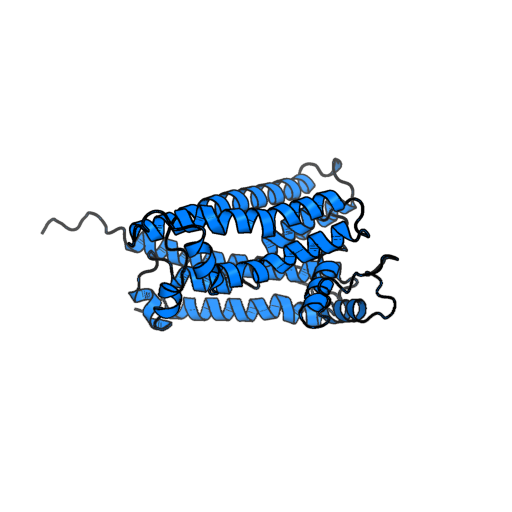.31 195 LEU A N 1
ATOM 1466 C CA . LEU A 1 195 ? 2.659 18.813 22.910 1.00 61.31 195 LEU A CA 1
ATOM 1467 C C . LEU A 1 195 ? 1.375 19.234 23.620 1.00 61.31 195 LEU A C 1
ATOM 1469 O O . LEU A 1 195 ? 0.882 20.311 23.329 1.00 61.31 195 LEU A O 1
ATOM 1473 N N . ARG A 1 196 ? 0.869 18.473 24.599 1.00 61.78 196 ARG A N 1
ATOM 1474 C CA . ARG A 1 196 ? -0.231 18.924 25.472 1.00 61.78 196 ARG A CA 1
ATOM 1475 C C . ARG A 1 196 ? 0.173 20.077 26.390 1.00 61.78 196 ARG A C 1
ATOM 1477 O O . ARG A 1 196 ? -0.692 20.871 26.736 1.00 61.78 196 ARG A O 1
ATOM 1484 N N . SER A 1 197 ? 1.445 20.181 26.784 1.00 66.31 197 SER A N 1
ATOM 1485 C CA . SER A 1 197 ? 1.929 21.340 27.550 1.00 66.31 197 SER A CA 1
ATOM 1486 C C . SER A 1 197 ? 2.066 22.607 26.699 1.00 66.31 197 SER A C 1
ATOM 1488 O O . SER A 1 197 ? 1.850 23.699 27.211 1.00 66.31 197 SER A O 1
ATOM 1490 N N . ILE A 1 198 ? 2.362 22.466 25.402 1.00 68.94 198 ILE A N 1
ATOM 1491 C CA . ILE A 1 198 ? 2.492 23.589 24.456 1.00 68.94 198 ILE A CA 1
ATOM 1492 C C . ILE A 1 198 ? 1.125 23.972 23.865 1.00 68.94 198 ILE A C 1
ATOM 1494 O O . ILE A 1 198 ? 0.816 25.147 23.689 1.00 68.94 198 ILE A O 1
ATOM 1498 N N . PHE A 1 199 ? 0.289 22.972 23.594 1.00 64.12 199 PHE A N 1
ATOM 1499 C CA . PHE A 1 199 ? -1.070 23.089 23.082 1.00 64.12 199 PHE A CA 1
ATOM 1500 C C . PHE A 1 199 ? -2.038 22.506 24.115 1.00 64.12 199 PHE A C 1
ATOM 1502 O O . PHE A 1 199 ? -2.491 21.365 23.960 1.00 64.12 199 PHE A O 1
ATOM 1509 N N . PRO A 1 200 ? -2.352 23.250 25.192 1.00 58.72 200 PRO A N 1
ATOM 1510 C CA . PRO A 1 200 ? -3.338 22.806 26.161 1.00 58.72 200 PRO A CA 1
ATOM 1511 C C . PRO A 1 200 ? -4.652 22.529 25.422 1.00 58.72 200 PRO A C 1
ATOM 1513 O O . PRO A 1 200 ? -5.199 23.429 24.773 1.00 58.72 200 PRO A O 1
ATOM 1516 N N . PRO A 1 201 ? -5.160 21.283 25.449 1.00 54.72 201 PRO A N 1
ATOM 1517 C CA . PRO A 1 201 ? -6.410 20.984 24.782 1.00 54.72 201 PRO A CA 1
ATOM 1518 C C . PRO A 1 201 ? -7.504 21.820 25.444 1.00 54.72 201 PRO A C 1
ATOM 1520 O O . PRO A 1 201 ? -7.638 21.811 26.669 1.00 54.72 201 PRO A O 1
ATOM 1523 N N . ALA A 1 202 ? -8.303 22.523 24.635 1.00 56.81 202 ALA A N 1
ATOM 1524 C CA . ALA A 1 202 ? -9.560 23.096 25.105 1.00 56.81 202 ALA A CA 1
ATOM 1525 C C . ALA A 1 202 ? -10.319 21.997 25.860 1.00 56.81 202 ALA A C 1
ATOM 1527 O O . ALA A 1 202 ? -10.405 20.887 25.325 1.00 56.81 202 ALA A O 1
ATOM 1528 N N . VAL A 1 203 ? -10.759 22.301 27.094 1.00 55.47 203 VAL A N 1
ATOM 1529 C CA . VAL A 1 203 ? -11.349 21.381 28.089 1.00 55.47 203 VAL A CA 1
ATOM 1530 C C . VAL A 1 203 ? -11.827 20.098 27.424 1.00 55.47 203 VAL A C 1
ATOM 1532 O O . VAL A 1 203 ? -12.844 20.091 26.725 1.00 55.47 203 VAL A O 1
ATOM 1535 N N . ALA A 1 204 ? -11.032 19.032 27.559 1.00 54.56 204 ALA A N 1
ATOM 1536 C CA . ALA A 1 204 ? -11.334 17.773 26.905 1.00 54.56 204 ALA A CA 1
ATOM 1537 C C . ALA A 1 204 ? -12.703 17.314 27.406 1.00 54.56 204 ALA A C 1
ATOM 1539 O O . ALA A 1 204 ? -12.861 16.974 28.576 1.00 54.56 204 ALA A O 1
ATOM 1540 N N . THR A 1 205 ? -13.703 17.333 26.527 1.00 55.62 205 THR A N 1
ATOM 1541 C CA . THR A 1 205 ? -14.985 16.706 26.821 1.00 55.62 205 THR A CA 1
ATOM 1542 C C . THR A 1 205 ? -14.707 15.214 26.914 1.00 55.62 205 THR A C 1
ATOM 1544 O O . THR A 1 205 ? -14.488 14.533 25.917 1.00 55.62 205 THR A O 1
ATOM 1547 N N . THR A 1 206 ? -14.598 14.708 28.136 1.00 60.66 206 THR A N 1
ATOM 1548 C CA . THR A 1 206 ? -14.352 13.295 28.391 1.00 60.66 206 THR A CA 1
ATOM 1549 C C . THR A 1 206 ? -15.695 12.578 28.369 1.00 60.66 206 THR A C 1
ATOM 1551 O O . THR A 1 206 ? -16.622 12.903 29.105 1.00 60.66 206 THR A O 1
ATOM 1554 N N . GLY A 1 207 ? -15.851 11.625 27.453 1.00 63.31 207 GLY A N 1
ATOM 1555 C CA . GLY A 1 207 ? -17.059 10.811 27.394 1.00 63.31 207 GLY A CA 1
ATOM 1556 C C . GLY A 1 207 ? -17.220 10.040 26.084 1.00 63.31 207 GLY A C 1
ATOM 1557 O O . GLY A 1 207 ? -16.622 10.409 25.070 1.00 63.31 207 GLY A O 1
ATOM 1558 N N . PRO A 1 208 ? -18.070 8.995 26.063 1.00 63.75 208 PRO A N 1
ATOM 1559 C CA . PRO A 1 208 ? -18.269 8.147 24.885 1.00 63.75 208 PRO A CA 1
ATOM 1560 C C . PRO A 1 208 ? -18.672 8.928 23.626 1.00 63.75 208 PRO A C 1
ATOM 1562 O O . PRO A 1 208 ? -18.212 8.623 22.529 1.00 63.75 208 PRO A O 1
ATOM 1565 N N . LYS A 1 209 ? -19.495 9.978 23.780 1.00 67.50 209 LYS A N 1
ATOM 1566 C CA . LYS A 1 209 ? -19.940 10.837 22.669 1.00 67.50 209 LYS A CA 1
ATOM 1567 C C . LYS A 1 209 ? -18.802 11.671 22.073 1.00 67.50 209 LYS A C 1
ATOM 1569 O O . LYS A 1 209 ? -18.710 11.785 20.855 1.00 67.50 209 LYS A O 1
ATOM 1574 N N . ALA A 1 210 ? -17.937 12.236 22.913 1.00 66.56 210 ALA A N 1
ATOM 1575 C CA . ALA A 1 210 ? -16.807 13.046 22.464 1.00 66.56 210 ALA A CA 1
ATOM 1576 C C . ALA A 1 210 ? -15.736 12.189 21.775 1.00 66.56 210 ALA A C 1
ATOM 1578 O O . ALA A 1 210 ? -15.221 12.573 20.725 1.00 66.56 210 ALA A O 1
ATOM 1579 N N . HIS A 1 211 ? -15.487 10.987 22.301 1.00 64.81 211 HIS A N 1
ATOM 1580 C CA . HIS A 1 211 ? -14.620 9.998 21.666 1.00 64.81 211 HIS A CA 1
ATOM 1581 C C . HIS A 1 211 ? -15.159 9.561 20.295 1.00 64.81 211 HIS A C 1
ATOM 1583 O O . HIS A 1 211 ? -14.431 9.605 19.305 1.00 64.81 211 HIS A O 1
ATOM 1589 N N . LEU A 1 212 ? -16.458 9.250 20.195 1.00 65.62 212 LEU A N 1
ATOM 1590 C CA . LEU A 1 212 ? -17.105 8.938 18.916 1.00 65.62 212 LEU A CA 1
ATOM 1591 C C . LEU A 1 212 ? -16.983 10.098 17.914 1.00 65.62 212 LEU A C 1
ATOM 1593 O O . LEU A 1 212 ? -16.737 9.877 16.729 1.00 65.62 212 LEU A O 1
ATOM 1597 N N . HIS A 1 213 ? -17.141 11.340 18.376 1.00 68.38 213 HIS A N 1
ATOM 1598 C CA . HIS A 1 213 ? -16.988 12.520 17.530 1.00 68.38 213 HIS A CA 1
ATOM 1599 C C . HIS A 1 213 ? -15.542 12.695 17.040 1.00 68.38 213 HIS A C 1
ATOM 1601 O O . HIS A 1 213 ? -15.338 13.014 15.871 1.00 68.38 213 HIS A O 1
ATOM 1607 N N . ALA A 1 214 ? -14.544 12.426 17.887 1.00 65.50 214 ALA A N 1
ATOM 1608 C CA . ALA A 1 214 ? -13.131 12.450 17.505 1.00 65.50 214 ALA A CA 1
ATOM 1609 C C . ALA A 1 214 ? -12.813 11.382 16.446 1.00 65.50 214 ALA A C 1
ATOM 1611 O O . ALA A 1 214 ? -12.206 11.693 15.421 1.00 65.50 214 ALA A O 1
ATOM 1612 N N . ILE A 1 215 ? -13.303 10.154 16.646 1.00 65.62 215 ILE A N 1
ATOM 1613 C CA . ILE A 1 215 ? -13.188 9.063 15.668 1.00 65.62 215 ILE A CA 1
ATOM 1614 C C . ILE A 1 215 ? -13.814 9.477 14.334 1.00 65.62 215 ILE A C 1
ATOM 1616 O O . ILE A 1 215 ? -13.187 9.314 13.289 1.00 65.62 215 ILE A O 1
ATOM 1620 N N . ARG A 1 216 ? -15.028 10.038 14.340 1.00 69.12 216 ARG A N 1
ATOM 1621 C CA . ARG A 1 216 ? -15.699 10.496 13.112 1.00 69.12 216 ARG A CA 1
ATOM 1622 C C . ARG A 1 216 ? -14.924 11.612 12.418 1.00 69.12 216 ARG A C 1
ATOM 1624 O O . ARG A 1 216 ? -14.742 11.549 11.209 1.00 69.12 216 ARG A O 1
ATOM 1631 N N . ALA A 1 217 ? -14.432 12.593 13.171 1.00 67.25 217 ALA A N 1
ATOM 1632 C CA . ALA A 1 217 ? -13.658 13.704 12.623 1.00 67.25 217 ALA A CA 1
ATOM 1633 C C . ALA A 1 217 ? -12.356 13.243 11.943 1.00 67.25 217 ALA A C 1
ATOM 1635 O O . ALA A 1 217 ? -11.959 13.843 10.950 1.00 67.25 217 ALA A O 1
ATOM 1636 N N . ALA A 1 218 ? -11.714 12.184 12.447 1.00 63.84 218 ALA A N 1
ATOM 1637 C CA . ALA A 1 218 ? -10.523 11.602 11.829 1.00 63.84 218 ALA A CA 1
ATOM 1638 C C . ALA A 1 218 ? -10.861 10.705 10.625 1.00 63.84 218 ALA A C 1
ATOM 1640 O O . ALA A 1 218 ? -10.207 10.787 9.588 1.00 63.84 218 ALA A O 1
ATOM 1641 N N . ASN A 1 219 ? -11.893 9.863 10.744 1.00 66.12 219 ASN A N 1
ATOM 1642 C CA . ASN A 1 219 ? -12.200 8.852 9.731 1.00 66.12 219 ASN A CA 1
ATOM 1643 C C . ASN A 1 219 ? -12.975 9.399 8.529 1.00 66.12 219 ASN A C 1
ATOM 1645 O O . ASN A 1 219 ? -12.753 8.922 7.425 1.00 66.12 219 ASN A O 1
ATOM 1649 N N . ILE A 1 220 ? -13.859 10.391 8.694 1.00 69.62 220 ILE A N 1
ATOM 1650 C CA . ILE A 1 220 ? -14.651 10.926 7.570 1.00 69.62 220 ILE A CA 1
ATOM 1651 C C . ILE A 1 220 ? -13.748 11.485 6.453 1.00 69.62 220 ILE A C 1
ATOM 1653 O O . ILE A 1 220 ? -13.91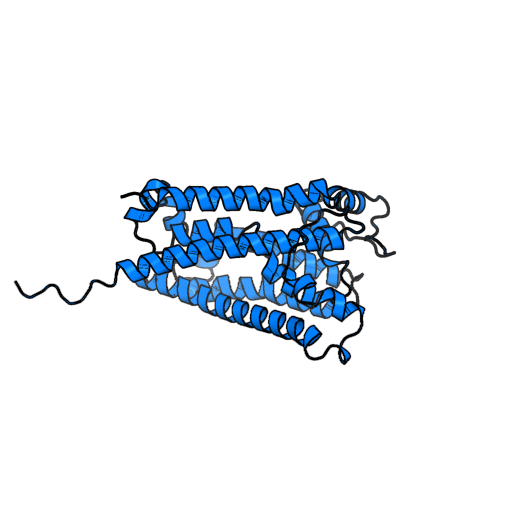4 11.056 5.312 1.00 69.62 220 ILE A O 1
ATOM 1657 N N . PRO A 1 221 ? -12.769 12.373 6.724 1.00 65.56 221 PRO A N 1
ATOM 1658 C CA . PRO A 1 221 ? -11.875 12.873 5.680 1.00 65.56 221 PRO A CA 1
ATOM 1659 C C . PRO A 1 221 ? -11.035 11.766 5.038 1.00 65.56 221 PRO A C 1
ATOM 1661 O O . PRO A 1 221 ? -10.844 11.773 3.823 1.00 65.56 221 PRO A O 1
ATOM 1664 N N . ALA A 1 222 ? -10.567 10.800 5.837 1.00 66.12 222 ALA A N 1
ATOM 1665 C CA . ALA A 1 222 ? -9.808 9.655 5.344 1.00 66.12 222 ALA A CA 1
ATOM 1666 C C . ALA A 1 222 ? -10.651 8.792 4.392 1.00 66.12 222 ALA A C 1
ATOM 1668 O O . ALA A 1 222 ? -10.183 8.439 3.314 1.00 66.12 222 ALA A O 1
ATOM 1669 N N . LEU A 1 223 ? -11.913 8.525 4.743 1.00 66.56 223 LEU A N 1
ATOM 1670 C CA . LEU A 1 223 ? -12.851 7.778 3.905 1.00 66.56 223 LEU A CA 1
ATOM 1671 C C . LEU A 1 223 ? -13.186 8.529 2.615 1.00 66.56 223 LEU A C 1
ATOM 1673 O O . LEU A 1 223 ? -13.133 7.926 1.552 1.00 66.56 223 LEU A O 1
ATOM 1677 N N . ILE A 1 224 ? -13.478 9.833 2.682 1.00 70.62 224 ILE A N 1
ATOM 1678 C CA . ILE A 1 224 ? -13.748 10.650 1.485 1.00 70.62 224 ILE A CA 1
ATOM 1679 C C . ILE A 1 224 ? -12.540 10.638 0.545 1.00 70.62 224 ILE A C 1
ATOM 1681 O O . ILE A 1 224 ? -12.691 10.396 -0.651 1.00 70.62 224 ILE A O 1
ATOM 1685 N N . THR A 1 225 ? -11.342 10.861 1.090 1.00 68.06 225 THR A N 1
ATOM 1686 C CA . THR A 1 225 ? -10.094 10.856 0.313 1.00 68.06 225 THR A CA 1
ATOM 1687 C C . THR A 1 225 ? -9.849 9.484 -0.309 1.00 68.06 225 THR A C 1
ATOM 1689 O O . THR A 1 225 ? -9.567 9.394 -1.500 1.00 68.06 225 THR A O 1
ATOM 1692 N N . SER A 1 226 ? -10.018 8.416 0.474 1.00 69.38 226 SER A N 1
ATOM 1693 C CA . SER A 1 226 ? -9.889 7.040 0.000 1.00 69.38 226 SER A CA 1
ATOM 1694 C C . SER A 1 226 ? -10.856 6.768 -1.151 1.00 69.38 226 SER A C 1
ATOM 1696 O O . SER A 1 226 ? -10.418 6.427 -2.246 1.00 69.38 226 SER A O 1
ATOM 1698 N N . VAL A 1 227 ? -12.152 7.026 -0.961 1.00 72.81 227 VAL A N 1
ATOM 1699 C CA . VAL A 1 227 ? -13.184 6.847 -1.991 1.00 72.81 227 VAL A CA 1
ATOM 1700 C C . VAL A 1 227 ? -12.832 7.617 -3.265 1.00 72.81 227 VAL A C 1
ATOM 1702 O O . VAL A 1 227 ? -12.854 7.036 -4.348 1.00 72.81 227 VAL A O 1
ATOM 1705 N N . ALA A 1 228 ? -12.442 8.889 -3.153 1.00 74.69 228 ALA A N 1
ATOM 1706 C CA . ALA A 1 228 ? -12.055 9.700 -4.305 1.00 74.69 228 ALA A CA 1
ATOM 1707 C C . ALA A 1 228 ? -10.874 9.092 -5.084 1.00 74.69 228 ALA A C 1
ATOM 1709 O O . ALA A 1 228 ? -10.928 9.023 -6.312 1.00 74.69 228 ALA A O 1
ATOM 1710 N N . LEU A 1 229 ? -9.840 8.603 -4.391 1.00 73.19 229 LEU A N 1
ATOM 1711 C CA . LEU A 1 229 ? -8.686 7.952 -5.021 1.00 73.19 229 LEU A CA 1
ATOM 1712 C C . LEU A 1 229 ? -9.059 6.632 -5.709 1.00 73.19 229 LEU A C 1
ATOM 1714 O O . LEU A 1 229 ? -8.574 6.372 -6.809 1.00 73.19 229 LEU A O 1
ATOM 1718 N N . HIS A 1 230 ? -9.951 5.831 -5.117 1.00 76.12 230 HIS A N 1
ATOM 1719 C CA . HIS A 1 230 ? -10.420 4.583 -5.732 1.00 76.12 230 HIS A CA 1
ATOM 1720 C C . HIS A 1 230 ? -11.236 4.858 -6.994 1.00 76.12 230 HIS A C 1
ATOM 1722 O O . HIS A 1 230 ? -10.996 4.234 -8.024 1.00 76.12 230 HIS A O 1
ATOM 1728 N N . PHE A 1 231 ? -12.164 5.821 -6.949 1.00 80.50 231 PHE A N 1
ATOM 1729 C CA . PHE A 1 231 ? -12.929 6.221 -8.134 1.00 80.50 231 PHE A CA 1
ATOM 1730 C C . PHE A 1 231 ? -12.031 6.802 -9.223 1.00 80.50 231 PHE A C 1
ATOM 1732 O O . PHE A 1 231 ? -12.245 6.517 -10.400 1.00 80.50 231 PHE A O 1
ATOM 1739 N N . PHE A 1 232 ? -11.012 7.576 -8.847 1.00 79.69 232 PHE A N 1
ATOM 1740 C CA . PHE A 1 232 ? -10.027 8.081 -9.793 1.00 79.69 232 PHE A CA 1
ATOM 1741 C C . PHE A 1 232 ? -9.250 6.939 -10.459 1.00 79.69 232 PHE A C 1
ATOM 1743 O O . PHE A 1 232 ? -9.206 6.880 -11.687 1.00 79.69 232 PHE A O 1
ATOM 1750 N N . LEU A 1 233 ? -8.689 6.004 -9.682 1.00 79.94 233 LEU A N 1
ATOM 1751 C CA . LEU A 1 233 ? -7.926 4.877 -10.226 1.00 79.94 233 LEU A CA 1
ATOM 1752 C C . LEU A 1 233 ? -8.805 3.967 -11.089 1.00 79.94 233 LEU A C 1
ATOM 1754 O O . LEU A 1 233 ? -8.399 3.587 -12.186 1.00 79.94 233 LEU A O 1
ATOM 1758 N N . LEU A 1 234 ? -10.023 3.664 -10.634 1.00 85.31 234 LEU A N 1
ATOM 1759 C CA . LEU A 1 234 ? -10.999 2.901 -11.405 1.00 85.31 234 LEU A CA 1
ATOM 1760 C C . LEU A 1 234 ? -11.354 3.624 -12.708 1.00 85.31 234 LEU A C 1
ATOM 1762 O O . LEU A 1 234 ? -11.380 2.994 -13.758 1.00 85.31 234 LEU A O 1
ATOM 1766 N N . GLY A 1 235 ? -11.579 4.938 -12.663 1.00 89.56 235 GLY A N 1
ATOM 1767 C CA . GLY A 1 235 ? -11.865 5.749 -13.843 1.00 89.56 235 GLY A CA 1
ATOM 1768 C C . GLY A 1 235 ? -10.717 5.736 -14.853 1.00 89.56 235 GLY A C 1
ATOM 1769 O O . GLY A 1 235 ? -10.943 5.452 -16.029 1.00 89.56 235 GLY A O 1
ATOM 1770 N N . VAL A 1 236 ? -9.481 5.966 -14.397 1.00 87.31 236 VAL A N 1
ATOM 1771 C CA . VAL A 1 236 ? -8.275 5.894 -15.241 1.00 87.31 236 VAL A CA 1
ATOM 1772 C C . VAL A 1 236 ? -8.111 4.491 -15.822 1.00 87.31 236 VAL A C 1
ATOM 1774 O O . VAL A 1 236 ? -7.892 4.340 -17.022 1.00 87.31 236 VAL A O 1
ATOM 1777 N N . SER A 1 237 ? -8.285 3.454 -15.008 1.00 90.00 237 SER A N 1
ATOM 1778 C CA . SER A 1 237 ? -8.137 2.075 -15.456 1.00 90.00 237 SER A CA 1
ATOM 1779 C C . SER A 1 237 ? -9.210 1.681 -16.475 1.00 90.00 237 SER A C 1
ATOM 1781 O O . SER A 1 237 ? -8.884 1.191 -17.553 1.00 90.00 237 SER A O 1
ATOM 1783 N N . LEU A 1 238 ? -10.485 1.989 -16.221 1.00 93.88 238 LEU A N 1
ATOM 1784 C CA . LEU A 1 238 ? -11.579 1.740 -17.167 1.00 93.88 238 LEU A CA 1
ATOM 1785 C C . LEU A 1 238 ? -11.429 2.555 -18.453 1.00 93.88 238 LEU A C 1
ATOM 1787 O O . LEU A 1 238 ? -11.780 2.069 -19.528 1.00 93.88 238 LEU A O 1
ATOM 1791 N N . SER A 1 239 ? -10.862 3.761 -18.379 1.00 95.69 239 SER A N 1
ATOM 1792 C CA . SER A 1 239 ? -10.615 4.570 -19.574 1.00 95.69 239 SER A CA 1
ATOM 1793 C C . SER A 1 239 ? -9.635 3.912 -20.550 1.00 95.69 239 SER A C 1
ATOM 1795 O O . SER A 1 239 ? -9.733 4.166 -21.747 1.00 95.69 239 SER A O 1
ATOM 1797 N N . THR A 1 240 ? -8.771 2.995 -20.091 1.00 95.00 240 THR A N 1
ATOM 1798 C CA . THR A 1 240 ? -7.905 2.211 -20.992 1.00 95.00 240 THR A CA 1
ATOM 1799 C C . THR A 1 240 ? -8.674 1.209 -21.849 1.00 95.00 240 THR A C 1
ATOM 1801 O O . THR A 1 240 ? -8.229 0.886 -22.945 1.00 95.00 240 THR A O 1
ATOM 1804 N N . ILE A 1 241 ? -9.843 0.757 -21.385 1.00 96.81 241 ILE A N 1
ATOM 1805 C CA . ILE A 1 241 ? -10.750 -0.111 -22.146 1.00 96.81 241 ILE A CA 1
ATOM 1806 C C . ILE A 1 241 ? -11.670 0.731 -23.032 1.00 96.81 241 ILE A C 1
ATOM 1808 O O . ILE A 1 241 ? -11.885 0.399 -24.194 1.00 96.81 241 ILE A O 1
ATOM 1812 N N . LEU A 1 242 ? -12.226 1.816 -22.483 1.00 97.62 242 LEU A N 1
ATOM 1813 C CA . LEU A 1 242 ? -13.228 2.635 -23.173 1.00 97.62 242 LEU A CA 1
ATOM 1814 C C . LEU A 1 242 ? -12.619 3.540 -24.254 1.00 97.62 242 LEU A C 1
ATOM 1816 O O . LEU A 1 242 ? -13.250 3.779 -25.281 1.00 97.62 242 LEU A O 1
ATOM 1820 N N . PHE A 1 243 ? -11.401 4.038 -24.032 1.00 96.81 243 PHE A N 1
ATOM 1821 C CA . PHE A 1 243 ? -10.726 5.005 -24.899 1.00 96.81 243 PHE A CA 1
ATOM 1822 C C . PHE A 1 243 ? -9.260 4.614 -25.146 1.00 96.81 243 PHE A C 1
ATOM 1824 O O . PHE A 1 243 ? -8.359 5.407 -24.880 1.00 96.81 243 PHE A O 1
ATOM 1831 N N . PRO A 1 244 ? -8.964 3.411 -25.667 1.00 96.12 244 PRO A N 1
ATOM 1832 C CA . PRO A 1 244 ? -7.592 2.912 -25.729 1.00 96.12 244 PRO A CA 1
ATOM 1833 C C . PRO A 1 244 ? -6.654 3.793 -26.571 1.00 96.12 244 PRO A C 1
ATOM 1835 O O . PRO A 1 244 ? -5.462 3.876 -26.295 1.00 96.12 244 PRO A O 1
ATOM 1838 N N . SER A 1 245 ? -7.186 4.505 -27.567 1.00 97.00 245 SER A N 1
ATOM 1839 C CA . SER A 1 245 ? -6.413 5.355 -28.479 1.00 97.00 245 SER A CA 1
ATOM 1840 C C . SER A 1 245 ? -5.778 6.589 -27.828 1.00 97.00 245 SER A C 1
ATOM 1842 O O . SER A 1 245 ? -4.892 7.185 -28.435 1.00 97.00 245 SER A O 1
ATOM 1844 N N . ILE A 1 246 ? -6.218 7.002 -26.6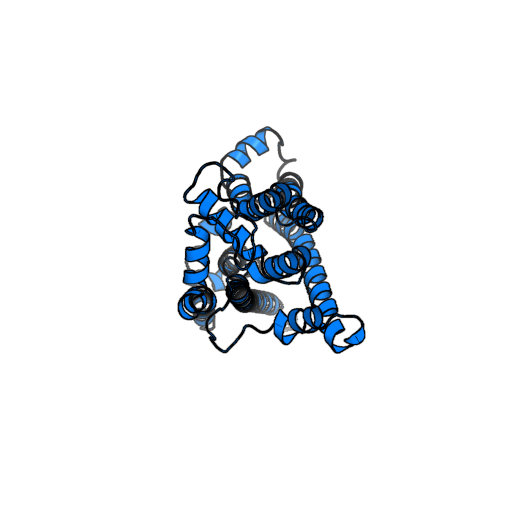30 1.00 94.81 246 ILE A N 1
ATOM 1845 C CA . ILE A 1 246 ? -5.625 8.154 -25.919 1.00 94.81 246 ILE A CA 1
ATOM 1846 C C . ILE A 1 246 ? -4.396 7.762 -25.086 1.00 94.81 246 ILE A C 1
ATOM 1848 O O . ILE A 1 246 ? -3.698 8.633 -24.567 1.00 94.81 246 ILE A O 1
ATOM 1852 N N . PHE A 1 247 ? -4.126 6.461 -24.953 1.00 90.94 247 PHE A N 1
ATOM 1853 C CA . PHE A 1 247 ? -3.011 5.920 -24.186 1.00 90.94 247 PHE A CA 1
ATOM 1854 C C . PHE A 1 247 ? -1.941 5.347 -25.115 1.00 90.94 247 PHE A C 1
ATOM 1856 O O . PHE A 1 247 ? -2.227 4.778 -26.166 1.00 90.94 247 PHE A O 1
ATOM 1863 N N . THR A 1 248 ? -0.678 5.448 -24.703 1.00 90.88 248 THR A N 1
ATOM 1864 C CA . THR A 1 248 ? 0.394 4.698 -25.366 1.00 90.88 248 THR A CA 1
ATOM 1865 C C . THR A 1 248 ? 0.282 3.207 -25.017 1.00 90.88 248 THR A C 1
ATOM 1867 O O . THR A 1 248 ? -0.252 2.874 -23.955 1.00 90.88 248 THR A O 1
ATOM 1870 N N . PRO A 1 249 ? 0.835 2.289 -25.835 1.00 90.75 249 PRO A N 1
ATOM 1871 C CA . PRO A 1 249 ? 0.785 0.849 -25.554 1.00 90.75 249 PRO A CA 1
ATOM 1872 C C . PRO A 1 249 ? 1.318 0.461 -24.168 1.00 90.75 249 PRO A C 1
ATOM 1874 O O . PRO A 1 249 ? 0.775 -0.431 -23.522 1.00 90.75 249 PRO A O 1
ATOM 1877 N N . ALA A 1 250 ? 2.343 1.168 -23.682 1.00 83.12 250 ALA A N 1
ATOM 1878 C CA . ALA A 1 250 ? 2.886 0.968 -22.342 1.00 83.12 250 ALA A CA 1
ATOM 1879 C C . ALA A 1 250 ? 1.859 1.301 -21.246 1.00 83.12 250 ALA A C 1
ATOM 1881 O O . ALA A 1 250 ? 1.623 0.487 -20.357 1.00 83.12 250 ALA A O 1
ATOM 1882 N N . TYR A 1 251 ? 1.199 2.462 -21.335 1.00 83.38 251 TYR A N 1
ATOM 1883 C CA . TYR A 1 251 ? 0.171 2.847 -20.366 1.00 83.38 251 TYR A CA 1
ATOM 1884 C C . TYR A 1 251 ? -1.074 1.969 -20.461 1.00 83.38 251 TYR A C 1
ATOM 1886 O O . TYR A 1 251 ? -1.659 1.656 -19.431 1.00 83.38 251 TYR A O 1
ATOM 1894 N N . LEU A 1 252 ? -1.452 1.521 -21.659 1.00 88.81 252 LEU A N 1
ATOM 1895 C CA . LEU A 1 252 ? -2.530 0.545 -21.816 1.00 88.81 252 LEU A CA 1
ATOM 1896 C C . LEU A 1 252 ? -2.237 -0.731 -21.033 1.00 88.81 252 LEU A C 1
ATOM 1898 O O . LEU A 1 252 ? -3.068 -1.158 -20.241 1.00 88.81 252 LEU A O 1
ATOM 1902 N N . ALA A 1 253 ? -1.049 -1.310 -21.212 1.00 87.25 253 ALA A N 1
ATOM 1903 C CA . ALA A 1 253 ? -0.675 -2.549 -20.541 1.00 87.25 253 ALA A CA 1
ATOM 1904 C C . ALA A 1 253 ? -0.590 -2.397 -19.013 1.00 87.25 253 ALA A C 1
ATOM 1906 O O . ALA A 1 253 ? -0.971 -3.311 -18.285 1.00 87.25 253 ALA A O 1
ATOM 1907 N N . GLU A 1 254 ? -0.097 -1.260 -18.516 1.00 81.75 254 GLU A N 1
ATOM 1908 C CA . GLU A 1 254 ? 0.094 -1.045 -17.078 1.00 81.75 254 GLU A CA 1
ATOM 1909 C C . GLU A 1 254 ? -1.184 -0.623 -16.341 1.00 81.75 254 GLU A C 1
ATOM 1911 O O . GLU A 1 254 ? -1.373 -1.030 -15.194 1.00 81.75 254 GLU A O 1
ATOM 1916 N N . LEU A 1 255 ? -2.055 0.166 -16.981 1.00 86.50 255 LEU A N 1
ATOM 1917 C CA . LEU A 1 255 ? -3.278 0.716 -16.380 1.00 86.50 255 LEU A CA 1
ATOM 1918 C C . LEU A 1 255 ? -4.517 -0.146 -16.622 1.00 86.50 255 LEU A C 1
ATOM 1920 O O . LEU A 1 255 ? -5.568 0.138 -16.043 1.00 86.50 255 LEU A O 1
ATOM 1924 N N . HIS A 1 256 ? -4.419 -1.181 -17.458 1.00 90.38 256 HIS A N 1
ATOM 1925 C CA . HIS A 1 256 ? -5.523 -2.102 -17.699 1.00 90.38 256 HIS A CA 1
ATOM 1926 C C . HIS A 1 256 ? -6.059 -2.671 -16.372 1.00 90.38 256 HIS A C 1
ATOM 1928 O O . HIS A 1 256 ? -5.253 -3.026 -15.509 1.00 90.38 256 HIS A O 1
ATOM 1934 N N . PRO A 1 257 ? -7.383 -2.841 -16.186 1.00 90.25 257 PRO A N 1
ATOM 1935 C CA . PRO A 1 257 ? -7.937 -3.323 -14.918 1.00 90.25 257 PRO A CA 1
ATOM 1936 C C . PRO A 1 257 ? -7.333 -4.642 -14.427 1.00 90.25 257 PRO A C 1
ATOM 1938 O O . PRO A 1 257 ? -7.054 -4.794 -13.240 1.00 90.25 257 PRO A O 1
ATOM 1941 N N . SER A 1 258 ? -7.043 -5.578 -15.335 1.00 89.06 258 SER A N 1
ATOM 1942 C CA . SER A 1 258 ? -6.378 -6.839 -14.972 1.00 89.06 258 SER A CA 1
ATOM 1943 C C . SER A 1 258 ? -4.926 -6.656 -14.524 1.00 89.06 258 SER A C 1
ATOM 1945 O O . SER A 1 258 ? -4.397 -7.496 -13.811 1.00 89.06 258 SER A O 1
ATOM 1947 N N . ALA A 1 259 ? -4.266 -5.584 -14.955 1.00 84.31 259 ALA A N 1
ATOM 1948 C CA . ALA A 1 259 ? -2.896 -5.259 -14.586 1.00 84.31 259 ALA A CA 1
ATOM 1949 C C . ALA A 1 259 ? -2.810 -4.296 -13.396 1.00 84.31 259 ALA A C 1
ATOM 1951 O O . ALA A 1 259 ? -1.697 -4.062 -12.928 1.00 84.31 259 ALA A O 1
ATOM 1952 N N . ALA A 1 260 ? -3.931 -3.736 -12.935 1.00 81.56 260 ALA A N 1
ATOM 1953 C CA . ALA A 1 260 ? -4.005 -2.830 -11.792 1.00 81.56 260 ALA A CA 1
ATOM 1954 C C . ALA A 1 260 ? -4.617 -3.503 -10.553 1.00 81.56 260 ALA A C 1
ATOM 1956 O O . ALA A 1 260 ? -4.093 -3.320 -9.464 1.00 81.56 260 ALA A O 1
ATOM 1957 N N . PHE A 1 261 ? -5.668 -4.315 -10.720 1.00 82.56 261 PHE A N 1
ATOM 1958 C CA . PHE A 1 261 ? -6.473 -4.831 -9.600 1.00 82.56 261 PHE A CA 1
ATOM 1959 C C . PHE A 1 261 ? -6.424 -6.349 -9.415 1.00 82.56 261 PHE A C 1
ATOM 1961 O O . PHE A 1 261 ? -6.913 -6.862 -8.410 1.00 82.56 261 PHE A O 1
ATOM 1968 N N . VAL A 1 262 ? -5.892 -7.095 -10.388 1.00 87.00 262 VAL A N 1
ATOM 1969 C CA . VAL A 1 262 ? -5.834 -8.559 -10.305 1.00 87.00 262 VAL A CA 1
ATOM 1970 C C . VAL A 1 262 ? -4.407 -8.973 -9.960 1.00 87.00 262 VAL A C 1
ATOM 1972 O O . VAL A 1 262 ? -3.514 -8.804 -10.796 1.00 87.00 262 VAL A O 1
ATOM 1975 N N . PRO A 1 263 ? -4.161 -9.521 -8.755 1.00 85.94 263 PRO A N 1
ATOM 1976 C CA . PRO A 1 263 ? -2.840 -10.013 -8.421 1.00 85.94 263 PRO A CA 1
ATOM 1977 C C . PRO A 1 263 ? -2.455 -11.163 -9.361 1.00 85.94 263 PRO A C 1
ATOM 1979 O O . PRO A 1 263 ? -3.299 -12.001 -9.700 1.00 85.94 263 PRO A O 1
ATOM 1982 N N . PRO A 1 264 ? -1.183 -11.245 -9.786 1.00 83.38 264 PRO A N 1
ATOM 1983 C CA . PRO A 1 264 ? -0.734 -12.317 -10.663 1.00 83.38 264 PRO A CA 1
ATOM 1984 C C . PRO A 1 264 ? -0.958 -13.670 -9.981 1.00 83.38 264 PRO A C 1
ATOM 1986 O O . PRO A 1 264 ? -0.460 -13.898 -8.886 1.00 83.38 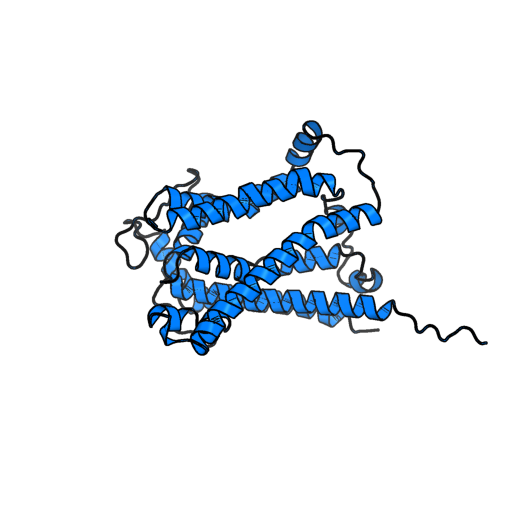264 PRO A O 1
ATOM 1989 N N . LEU A 1 265 ? -1.707 -14.582 -10.601 1.00 84.88 265 LEU A N 1
ATOM 1990 C CA . LEU A 1 265 ? -1.964 -15.911 -10.022 1.00 84.88 265 LEU A CA 1
ATOM 1991 C C . LEU A 1 265 ? -0.812 -16.882 -10.289 1.00 84.88 265 LEU A C 1
ATOM 1993 O O . LEU A 1 265 ? -0.458 -17.688 -9.434 1.00 84.88 265 LEU A O 1
ATOM 1997 N N . VAL A 1 266 ? -0.196 -16.769 -11.465 1.00 84.69 266 VAL A N 1
ATOM 1998 C CA . VAL A 1 266 ? 1.013 -17.517 -11.817 1.00 84.69 266 VAL A CA 1
ATOM 1999 C C . VAL A 1 266 ? 2.203 -16.898 -11.082 1.00 84.69 266 VAL A C 1
ATOM 2001 O O . VAL A 1 266 ? 2.229 -15.685 -10.861 1.00 84.69 266 VAL A O 1
ATOM 2004 N N . LEU A 1 267 ? 3.182 -17.725 -10.713 1.00 80.19 267 LEU A N 1
ATOM 2005 C CA . LEU A 1 267 ? 4.457 -17.327 -10.107 1.00 80.19 267 LEU A CA 1
ATOM 2006 C C . LEU A 1 267 ? 5.588 -17.380 -11.152 1.00 80.19 267 LEU A C 1
ATOM 2008 O O . LEU A 1 267 ? 6.464 -18.239 -11.045 1.00 80.19 267 LEU A O 1
ATOM 2012 N N . PRO A 1 268 ? 5.574 -16.543 -12.210 1.00 81.12 268 PRO A N 1
ATOM 2013 C CA . PRO A 1 268 ? 6.745 -16.450 -13.064 1.00 81.12 268 PRO A CA 1
ATOM 2014 C C . PRO A 1 268 ? 7.896 -15.847 -12.244 1.00 81.12 268 PRO A C 1
ATOM 2016 O O . PRO A 1 268 ? 7.639 -14.961 -11.423 1.00 81.12 268 PRO A O 1
ATOM 2019 N N . PRO A 1 269 ? 9.149 -16.278 -12.468 1.00 86.19 269 PRO A N 1
ATOM 2020 C CA . PRO A 1 269 ? 10.301 -15.625 -11.866 1.00 86.19 269 PRO A CA 1
ATOM 2021 C C . PRO A 1 269 ? 10.266 -14.123 -12.150 1.00 86.19 269 PRO A C 1
ATOM 2023 O O . PRO A 1 269 ? 10.075 -13.702 -13.298 1.00 86.19 269 PRO A O 1
ATOM 2026 N N . ALA A 1 270 ? 10.438 -13.313 -11.112 1.00 82.94 270 ALA A N 1
ATOM 2027 C CA . ALA A 1 270 ? 10.551 -11.879 -11.276 1.00 82.94 270 ALA A CA 1
ATOM 2028 C C . ALA A 1 270 ? 11.792 -11.573 -12.120 1.00 82.94 270 ALA A C 1
ATOM 2030 O O . ALA A 1 270 ? 12.884 -12.077 -11.873 1.00 82.94 270 ALA A O 1
ATOM 2031 N N . THR A 1 271 ? 11.622 -10.745 -13.146 1.00 80.56 271 THR A N 1
ATOM 2032 C CA . THR A 1 271 ? 12.720 -10.320 -14.029 1.00 80.56 271 THR A CA 1
ATOM 2033 C C . THR A 1 271 ? 13.302 -8.976 -13.610 1.00 80.56 271 THR A C 1
ATOM 2035 O O . THR A 1 271 ? 14.420 -8.629 -13.982 1.00 80.56 271 THR A O 1
ATOM 2038 N N . THR A 1 272 ? 12.547 -8.207 -12.821 1.00 77.06 272 THR A N 1
ATOM 2039 C CA . THR A 1 272 ? 12.954 -6.915 -12.271 1.00 77.06 272 THR A CA 1
ATOM 2040 C C . THR A 1 272 ? 12.418 -6.767 -10.845 1.00 77.06 272 THR A C 1
ATOM 2042 O O . THR A 1 272 ? 11.329 -7.273 -10.556 1.00 77.06 272 THR A O 1
ATOM 2045 N N . PRO A 1 273 ? 13.105 -6.017 -9.962 1.00 75.75 273 PRO A N 1
ATOM 2046 C CA . PRO A 1 273 ? 12.576 -5.700 -8.634 1.00 75.75 273 PRO A CA 1
ATOM 2047 C C . PRO A 1 273 ? 11.192 -5.048 -8.673 1.00 75.75 273 PRO A C 1
ATOM 2049 O O . PRO A 1 273 ? 10.348 -5.362 -7.849 1.00 75.75 273 PRO A O 1
ATOM 2052 N N . GLY A 1 274 ? 10.918 -4.194 -9.662 1.00 73.38 274 GLY A N 1
ATOM 2053 C CA . GLY A 1 274 ? 9.629 -3.503 -9.789 1.00 73.38 274 GLY A CA 1
ATOM 2054 C C . GLY A 1 274 ? 8.476 -4.443 -10.112 1.00 73.38 274 GLY A C 1
ATOM 2055 O O . GLY A 1 274 ? 7.397 -4.296 -9.546 1.00 73.38 274 GLY A O 1
ATOM 2056 N N . GLY A 1 275 ? 8.709 -5.447 -10.965 1.00 75.88 275 GLY A N 1
ATOM 2057 C CA . GLY A 1 275 ? 7.720 -6.492 -11.239 1.00 75.88 275 GLY A CA 1
ATOM 2058 C C . GLY A 1 275 ? 7.382 -7.305 -9.988 1.00 75.88 275 GLY A C 1
ATOM 2059 O O . GLY A 1 275 ? 6.206 -7.534 -9.703 1.00 75.88 275 GLY A O 1
ATOM 2060 N N . GLY A 1 276 ? 8.406 -7.659 -9.209 1.00 80.12 276 GLY A N 1
ATOM 2061 C CA . GLY A 1 276 ? 8.247 -8.339 -7.925 1.00 80.12 276 GLY A CA 1
ATOM 2062 C C . GLY A 1 276 ? 7.456 -7.528 -6.906 1.00 80.12 276 GLY A C 1
ATOM 2063 O O . GLY A 1 276 ? 6.466 -7.992 -6.343 1.00 80.12 276 GLY A O 1
ATOM 2064 N N . VAL A 1 277 ? 7.839 -6.265 -6.735 1.00 77.75 277 VAL A N 1
ATOM 2065 C CA . VAL A 1 277 ? 7.179 -5.333 -5.817 1.00 77.75 277 VAL A CA 1
ATOM 2066 C C . VAL A 1 277 ? 5.734 -5.053 -6.230 1.00 77.75 277 VAL A C 1
ATOM 2068 O O . VAL A 1 277 ? 4.853 -5.003 -5.376 1.00 77.75 277 VAL A O 1
ATOM 2071 N N . LYS A 1 278 ? 5.456 -4.908 -7.530 1.00 78.81 278 LYS A N 1
ATOM 2072 C CA . LYS A 1 278 ? 4.082 -4.781 -8.032 1.00 78.81 278 LYS A CA 1
ATOM 2073 C C . LYS A 1 278 ? 3.240 -5.989 -7.615 1.00 78.81 278 LYS A C 1
ATOM 2075 O O . LYS A 1 278 ? 2.140 -5.814 -7.101 1.00 78.81 278 LYS A O 1
ATOM 2080 N N . GLY A 1 279 ? 3.769 -7.201 -7.801 1.00 80.94 279 GLY A N 1
ATOM 2081 C CA . GLY A 1 279 ? 3.113 -8.431 -7.359 1.00 80.94 279 GLY A CA 1
ATOM 2082 C C . GLY A 1 279 ? 2.862 -8.441 -5.850 1.00 80.94 279 GLY A C 1
ATOM 2083 O O . GLY A 1 279 ? 1.737 -8.703 -5.431 1.00 80.94 279 GLY A O 1
ATOM 2084 N N . PHE A 1 280 ? 3.876 -8.096 -5.051 1.00 82.88 280 PHE A N 1
ATOM 2085 C CA . PHE A 1 280 ? 3.762 -7.958 -3.597 1.00 82.88 280 PHE A CA 1
ATOM 2086 C C . PHE A 1 280 ? 2.608 -7.025 -3.206 1.00 82.88 280 PHE A C 1
ATOM 2088 O O . PHE A 1 280 ? 1.745 -7.419 -2.427 1.00 82.88 280 PHE A O 1
ATOM 2095 N N . LEU A 1 281 ? 2.557 -5.824 -3.787 1.00 79.12 281 LEU A N 1
ATOM 2096 C CA . LEU A 1 281 ? 1.557 -4.808 -3.457 1.00 79.12 281 LEU A CA 1
ATOM 2097 C C . LEU A 1 281 ? 0.131 -5.223 -3.820 1.00 79.12 281 LEU A C 1
ATOM 2099 O O . LEU A 1 281 ? -0.776 -4.995 -3.033 1.00 79.12 281 LEU A O 1
ATOM 2103 N N . MET A 1 282 ? -0.079 -5.869 -4.965 1.00 81.75 282 MET A N 1
ATOM 2104 C CA . MET A 1 282 ? -1.417 -6.338 -5.351 1.00 81.75 282 MET A CA 1
ATOM 2105 C C . MET A 1 282 ? -1.944 -7.430 -4.419 1.00 81.75 282 MET A C 1
ATOM 2107 O O . MET A 1 282 ? -3.139 -7.500 -4.135 1.00 81.75 282 MET A O 1
ATOM 2111 N N . TRP A 1 283 ? -1.057 -8.309 -3.953 1.00 85.25 283 TRP A N 1
ATOM 2112 C CA . TRP A 1 283 ? -1.422 -9.311 -2.958 1.00 85.25 283 TRP A CA 1
ATOM 2113 C C . TRP A 1 283 ? -1.674 -8.673 -1.592 1.00 85.25 283 TRP A C 1
ATOM 2115 O O . TRP A 1 283 ? -2.636 -9.057 -0.926 1.00 85.25 283 TRP A O 1
ATOM 2125 N N . ASP A 1 284 ? -0.868 -7.680 -1.207 1.00 80.50 284 ASP A N 1
ATOM 2126 C CA . ASP A 1 284 ? -1.083 -6.879 0.001 1.00 80.50 284 ASP A CA 1
ATOM 2127 C C . ASP A 1 284 ? -2.486 -6.250 -0.032 1.00 80.50 284 ASP A C 1
ATOM 2129 O O . ASP A 1 284 ? -3.306 -6.493 0.854 1.00 80.50 284 ASP A O 1
ATOM 2133 N N . GLU A 1 285 ? -2.821 -5.574 -1.129 1.00 78.62 285 GLU A N 1
ATOM 2134 C CA . GLU A 1 285 ? -4.115 -4.938 -1.368 1.00 78.62 285 GLU A CA 1
ATOM 2135 C C . GLU A 1 285 ? -5.295 -5.912 -1.261 1.00 78.62 285 GLU A C 1
ATOM 2137 O O . GLU A 1 285 ? -6.265 -5.654 -0.542 1.00 78.62 285 GLU A O 1
ATOM 2142 N N . LEU A 1 286 ? -5.211 -7.061 -1.942 1.00 85.31 286 LEU A N 1
ATOM 2143 C CA . LEU A 1 286 ? -6.274 -8.063 -1.931 1.00 85.31 286 LEU A CA 1
ATOM 2144 C C . LEU A 1 286 ? -6.603 -8.496 -0.498 1.00 85.31 286 LEU A C 1
ATOM 2146 O O . LEU A 1 286 ? -7.768 -8.487 -0.090 1.00 85.31 286 LEU A O 1
ATOM 2150 N N . PHE A 1 287 ? -5.586 -8.866 0.282 1.00 83.62 287 PHE A N 1
ATOM 2151 C CA . PHE A 1 287 ? -5.807 -9.317 1.653 1.00 83.62 287 PHE A CA 1
ATOM 2152 C C . PHE A 1 287 ? -6.231 -8.178 2.577 1.00 83.62 287 PHE A C 1
ATOM 2154 O O . PHE A 1 287 ? -7.061 -8.406 3.463 1.00 83.62 287 PHE A O 1
ATOM 2161 N N . ALA A 1 288 ? -5.756 -6.956 2.330 1.00 76.31 288 ALA A N 1
ATOM 2162 C CA . ALA A 1 288 ? -6.240 -5.767 3.016 1.00 76.31 288 ALA A CA 1
ATOM 2163 C C . ALA A 1 288 ? -7.755 -5.617 2.887 1.00 76.31 288 ALA A C 1
ATOM 2165 O O . ALA A 1 288 ? -8.466 -5.487 3.887 1.00 76.31 288 ALA A O 1
ATOM 2166 N N . TYR A 1 289 ? -8.263 -5.674 1.655 1.00 79.38 289 TYR A N 1
ATOM 2167 C CA . TYR A 1 289 ? -9.688 -5.528 1.403 1.00 79.38 289 TYR A CA 1
ATOM 2168 C C . TYR A 1 289 ? -10.493 -6.676 1.978 1.00 79.38 289 TYR A C 1
ATOM 2170 O O . TYR A 1 289 ? -11.546 -6.428 2.560 1.00 79.38 289 TYR A O 1
ATOM 2178 N N . LEU A 1 290 ? -10.005 -7.915 1.886 1.00 85.06 290 LEU A N 1
ATOM 2179 C CA . LEU A 1 290 ? -10.682 -9.057 2.504 1.00 85.06 290 LEU A CA 1
ATOM 2180 C C . LEU A 1 290 ? -10.843 -8.858 4.015 1.00 85.06 290 LEU A C 1
ATOM 2182 O O . LEU A 1 290 ? -11.922 -9.091 4.561 1.00 85.06 290 LEU A O 1
ATOM 2186 N N . VAL A 1 291 ? -9.807 -8.358 4.687 1.00 78.81 291 VAL A N 1
ATOM 2187 C CA . VAL A 1 291 ? -9.865 -8.015 6.110 1.00 78.81 291 VAL A CA 1
ATOM 2188 C C . VAL A 1 291 ? -10.874 -6.891 6.375 1.00 78.81 291 VAL A C 1
ATOM 2190 O O . VAL A 1 291 ? -11.706 -7.020 7.276 1.00 78.81 291 VAL A O 1
ATOM 2193 N N . VAL A 1 292 ? -10.849 -5.810 5.591 1.00 75.94 292 VAL A N 1
ATOM 2194 C CA . VAL A 1 292 ? -11.804 -4.695 5.727 1.00 75.94 292 VAL A CA 1
ATOM 2195 C C . VAL A 1 292 ? -13.244 -5.168 5.510 1.00 75.94 292 VAL A C 1
ATOM 2197 O O . VAL A 1 292 ? -14.131 -4.788 6.271 1.00 75.94 292 VAL A O 1
ATOM 2200 N N . LEU A 1 293 ? -13.494 -6.041 4.535 1.00 80.81 293 LEU A N 1
ATOM 2201 C CA . LEU A 1 293 ? -14.819 -6.608 4.277 1.00 80.81 293 LEU A CA 1
ATOM 2202 C C . LEU A 1 293 ? -15.327 -7.439 5.460 1.00 80.81 293 LEU A C 1
ATOM 2204 O O . LEU A 1 293 ? -16.509 -7.353 5.795 1.00 80.81 293 LEU A O 1
ATOM 2208 N N . VAL A 1 294 ? -14.449 -8.180 6.144 1.00 79.81 294 VAL A N 1
ATOM 2209 C CA . VAL A 1 294 ? -14.808 -8.881 7.389 1.00 79.81 294 VAL A CA 1
ATOM 2210 C C . VAL A 1 294 ? -15.212 -7.886 8.481 1.00 79.81 294 VAL A C 1
ATOM 2212 O O . VAL A 1 294 ? -16.229 -8.098 9.144 1.00 79.81 294 VAL A O 1
ATOM 2215 N N . VAL A 1 295 ? -14.472 -6.782 8.649 1.00 73.56 295 VAL A N 1
ATOM 2216 C CA . VAL A 1 295 ? -14.829 -5.710 9.602 1.00 73.56 295 VAL A CA 1
ATOM 2217 C C . VAL A 1 295 ? -16.200 -5.124 9.264 1.00 73.56 295 VAL A C 1
ATOM 2219 O O . VAL A 1 295 ? -17.065 -5.036 10.132 1.00 73.56 295 VAL A O 1
ATOM 2222 N N . VAL A 1 296 ? -16.426 -4.761 8.000 1.00 73.25 296 VAL A N 1
ATOM 2223 C CA . VAL A 1 296 ? -17.695 -4.180 7.539 1.00 73.25 296 VAL A CA 1
ATOM 2224 C C . VAL A 1 296 ? -18.856 -5.145 7.776 1.00 73.25 296 VAL A C 1
ATOM 2226 O O . VAL A 1 296 ? -19.900 -4.732 8.279 1.00 73.25 296 VAL A O 1
ATOM 2229 N N . ALA A 1 297 ? -18.680 -6.434 7.478 1.00 76.06 297 ALA A N 1
ATOM 2230 C CA . ALA A 1 297 ? -19.701 -7.449 7.722 1.00 76.06 297 ALA A CA 1
ATOM 2231 C C . ALA A 1 297 ? -20.046 -7.579 9.217 1.00 76.06 297 ALA A C 1
ATOM 2233 O O . ALA A 1 297 ? -21.224 -7.677 9.570 1.00 76.06 297 ALA A O 1
ATOM 2234 N N . LEU A 1 298 ? -19.041 -7.532 10.099 1.00 71.62 298 LEU A N 1
ATOM 2235 C CA . LEU A 1 298 ? -19.241 -7.539 11.552 1.00 71.62 298 LEU A CA 1
ATOM 2236 C C . LEU A 1 298 ? -20.020 -6.311 12.040 1.00 71.62 298 LEU A C 1
ATOM 2238 O O . LEU A 1 298 ? -20.947 -6.452 12.841 1.00 71.62 298 LEU A O 1
ATOM 2242 N N . GLU A 1 299 ? -19.657 -5.124 11.558 1.00 68.31 299 GLU A N 1
ATOM 2243 C CA . GLU A 1 299 ? -20.320 -3.861 11.902 1.00 68.31 299 GLU A CA 1
ATOM 2244 C C . GLU A 1 299 ? -21.780 -3.852 11.439 1.00 68.31 299 GLU A C 1
ATOM 2246 O O . GLU A 1 299 ? -22.685 -3.547 12.220 1.00 68.31 299 GLU A O 1
ATOM 2251 N N . LEU A 1 300 ? -22.030 -4.270 10.196 1.00 69.31 300 LEU A N 1
ATOM 2252 C CA . LEU A 1 300 ? -23.375 -4.403 9.642 1.00 69.31 300 LEU A CA 1
ATOM 2253 C C . LEU A 1 300 ? -24.221 -5.396 10.447 1.00 69.31 300 LEU A C 1
ATOM 2255 O O . LEU A 1 300 ? -25.361 -5.096 10.803 1.00 69.31 300 LEU A O 1
ATOM 2259 N N . GLN A 1 301 ? -23.660 -6.555 10.802 1.00 71.50 301 GLN A N 1
ATOM 2260 C CA . GLN A 1 301 ? -24.346 -7.529 11.650 1.00 71.50 301 GLN A CA 1
ATOM 2261 C C . GLN A 1 301 ? -24.664 -6.950 13.039 1.00 71.50 301 GLN A C 1
ATOM 2263 O O . GLN A 1 301 ? -25.732 -7.221 13.599 1.00 71.50 301 GLN A O 1
ATOM 2268 N N . GLY A 1 302 ? -23.746 -6.165 13.609 1.00 65.75 302 GLY A N 1
ATOM 2269 C CA . GLY A 1 302 ? -23.960 -5.424 14.850 1.00 65.75 302 GLY A CA 1
ATOM 2270 C C . GLY A 1 302 ? -25.141 -4.464 14.737 1.00 65.75 302 GLY A C 1
ATOM 2271 O O . GLY A 1 302 ? -26.080 -4.559 15.531 1.00 65.75 302 GLY A O 1
ATOM 2272 N N . ALA A 1 303 ? -25.139 -3.615 13.710 1.00 66.56 303 ALA A N 1
ATOM 2273 C CA . ALA A 1 303 ? -26.190 -2.636 13.447 1.00 66.56 303 ALA A CA 1
ATOM 2274 C C . ALA A 1 303 ? -2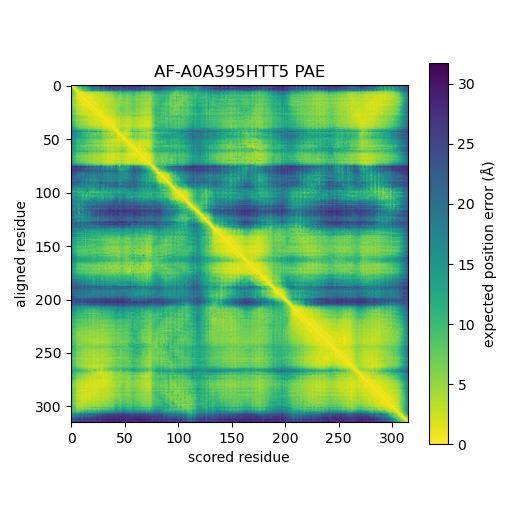7.564 -3.281 13.205 1.00 66.56 303 ALA A C 1
ATOM 2276 O O . ALA A 1 303 ? -28.561 -2.821 13.753 1.00 66.56 303 ALA A O 1
ATOM 2277 N N . TRP A 1 304 ? -27.638 -4.383 12.456 1.00 70.81 304 TRP A N 1
ATOM 2278 C CA . TRP A 1 304 ? -28.909 -5.088 12.260 1.00 70.81 304 TRP A CA 1
ATOM 2279 C C . TRP A 1 304 ? -29.448 -5.711 13.545 1.00 70.81 304 TRP A C 1
ATOM 2281 O O . TRP A 1 304 ? -30.657 -5.737 13.750 1.00 70.81 304 TRP A O 1
ATOM 2291 N N . SER A 1 305 ? -28.571 -6.171 14.442 1.00 68.06 305 SER A N 1
ATOM 2292 C CA . SER A 1 305 ? -29.006 -6.776 15.706 1.00 68.06 305 SER A CA 1
ATOM 2293 C C . SER A 1 305 ? -29.569 -5.779 16.727 1.00 68.06 305 SER A C 1
ATOM 2295 O O . SER A 1 305 ? -30.230 -6.203 17.674 1.00 68.06 305 SER A O 1
ATOM 2297 N N . THR A 1 306 ? -29.333 -4.473 16.556 1.00 65.81 306 THR A N 1
ATOM 2298 C CA . THR A 1 306 ? -29.876 -3.425 17.441 1.00 65.81 306 THR A CA 1
ATOM 2299 C C . THR A 1 306 ? -31.229 -2.887 16.978 1.00 65.81 306 THR A C 1
ATOM 2301 O O . THR A 1 306 ? -31.927 -2.239 17.759 1.00 65.81 306 THR A O 1
ATOM 2304 N N . ILE A 1 307 ? -31.642 -3.191 15.745 1.00 68.50 307 ILE A N 1
ATOM 2305 C CA . ILE A 1 307 ? -32.989 -2.910 15.249 1.00 68.50 307 ILE A CA 1
ATOM 2306 C C . ILE A 1 307 ? -33.919 -3.987 15.822 1.00 68.50 307 ILE A C 1
ATOM 2308 O O . ILE A 1 307 ? -34.157 -5.020 15.200 1.00 68.50 307 ILE A O 1
ATOM 2312 N N . GLN A 1 308 ? -34.435 -3.781 17.038 1.00 57.28 308 GLN A N 1
ATOM 2313 C CA . GLN A 1 308 ? -35.552 -4.602 17.508 1.00 57.28 308 GLN A CA 1
ATOM 2314 C C . GLN A 1 308 ? -36.780 -4.357 16.617 1.00 57.28 308 GLN A C 1
ATOM 2316 O O . GLN A 1 308 ? -37.073 -3.200 16.291 1.00 57.28 308 GLN A O 1
ATOM 2321 N N . PRO A 1 309 ? -37.537 -5.405 16.242 1.00 56.56 309 PRO A N 1
ATOM 2322 C CA . PRO A 1 309 ? -38.822 -5.206 15.599 1.00 56.56 309 PRO A CA 1
ATOM 2323 C C . PRO A 1 309 ? -39.731 -4.458 16.580 1.00 56.56 309 PRO A C 1
ATOM 2325 O O . PRO A 1 309 ? -39.962 -4.913 17.698 1.00 56.56 309 PRO A O 1
ATOM 2328 N N . ARG A 1 310 ? -40.259 -3.304 16.161 1.00 54.47 310 ARG A N 1
ATOM 2329 C CA . ARG A 1 310 ? -41.193 -2.445 16.919 1.00 54.47 310 ARG A CA 1
ATOM 2330 C C . ARG A 1 310 ? -42.551 -3.111 17.256 1.00 54.47 310 ARG A C 1
ATOM 2332 O O . ARG A 1 310 ? -43.519 -2.410 17.513 1.00 54.47 310 ARG A O 1
ATOM 2339 N N . GLY A 1 311 ? -42.658 -4.439 17.246 1.00 56.06 311 GLY A N 1
ATOM 2340 C CA . GLY A 1 311 ? -43.928 -5.174 17.211 1.00 56.06 311 GLY A CA 1
ATOM 2341 C C . GLY A 1 311 ? -44.199 -6.105 18.394 1.00 56.06 311 GLY A C 1
ATOM 2342 O O . GLY A 1 311 ? -44.814 -7.139 18.185 1.00 56.06 311 GLY A O 1
ATOM 2343 N N . GLY A 1 312 ? -43.728 -5.791 19.604 1.00 50.97 312 GLY A N 1
ATOM 2344 C CA . GLY A 1 312 ? -43.856 -6.683 20.770 1.00 50.97 312 GLY A CA 1
ATOM 2345 C C . GLY A 1 312 ? -44.533 -6.085 22.005 1.00 50.97 312 GLY A C 1
ATOM 2346 O O . GLY A 1 312 ? -44.276 -6.565 23.099 1.00 50.97 312 GLY A O 1
ATOM 2347 N N . ALA A 1 313 ? -45.342 -5.032 21.861 1.00 48.97 313 ALA A N 1
ATOM 2348 C CA . ALA A 1 313 ? -46.092 -4.424 22.967 1.00 48.97 313 ALA A CA 1
ATOM 2349 C C . ALA A 1 313 ? -47.604 -4.488 22.702 1.00 48.97 313 ALA A C 1
ATOM 2351 O O . ALA A 1 313 ? -48.263 -3.463 22.580 1.00 48.97 313 ALA A O 1
ATOM 2352 N N . LEU A 1 314 ? -48.125 -5.706 22.558 1.00 50.84 314 LEU A N 1
ATOM 2353 C CA . LEU A 1 314 ? -49.542 -6.040 22.720 1.00 50.84 314 LEU A CA 1
ATOM 2354 C C . LEU A 1 314 ? -49.612 -7.457 23.311 1.00 50.84 314 LEU A C 1
ATOM 2356 O O . LEU A 1 314 ? -49.800 -8.430 22.584 1.00 50.84 314 LEU A O 1
ATOM 2360 N N . GLN A 1 315 ? -49.385 -7.561 24.619 1.00 43.28 315 GLN A N 1
ATOM 2361 C CA . GLN A 1 315 ? -49.904 -8.631 25.474 1.00 43.28 315 GLN A CA 1
ATOM 2362 C C . GLN A 1 315 ? -50.368 -8.000 26.780 1.00 43.28 315 GLN A C 1
ATOM 2364 O O . GLN A 1 315 ? -49.632 -7.115 27.277 1.00 43.28 315 GLN A O 1
#

Foldseek 3Di:
DDPQVVLVVVLVVLLVVLCCQQVVLLVVLCLVVQLVCLLPPPLQDQPPDPFHQDQDQPNCNPPQSVVLSSLLSQQPDAPDFSLVSVLLCVLQVLQNCLSVVLVLCCLQPPLQDPVSCPVVDDSVVSNVLQLQQALQCCVPPVVVLCVVQAVVLSVQCRVCSVPSSDPSNSNSSSSNVCSVVVVCCCSHNCVVVVVCVVVVRDPRPGDPVRNVVSVCSNVVVVVVVNVVSVCVLVVLQVCCVVPVVVDDPSSSCCSHCCNRAPQDPDSHRDPHSNSSSSNSRNSSSVSSVVSVVSSVVSSVVSVVVPPDDPPPPDD

Sequence (315 aa):
MSTLWPVKSLLIALGIVGVLGTWGRTALDGSTELLTKVLDDPNGQLPGTQVLLQRTFTGIRIPIDHIISTLVVFYKPSLVRPTLWLTLFQICSLGGTGWIWAFSYITSALTVAKSKVSVVGSFKPLQGASTVSSPALVKQLLLPAIILGYLVPAALMGIFSSSPASTAHKSAIGAWNMYPILIFPILIFPILGILRSIFPPAVATTGPKAHLHAIRAANIPALITSVALHFFLLGVSLSTILFPSIFTPAYLAELHPSAAFVPPLVLPPATTPGGGVKGFLMWDELFAYLVVLVVVALELQGAWSTIQPRGGALQ

Solvent-accessible surface area (backbone atoms only — not comparable to full-atom values): 17202 Å² total; per-residue (Å²): 140,80,81,56,67,59,53,58,54,47,54,52,48,48,50,53,52,33,48,42,52,20,56,49,41,30,56,74,22,41,20,50,57,47,44,48,52,42,76,64,36,91,81,23,40,36,87,98,48,94,44,65,53,70,60,72,81,81,77,44,59,76,66,57,18,48,52,41,32,51,51,55,54,54,68,64,59,56,95,57,56,51,54,55,51,46,54,47,45,72,61,14,63,33,25,87,46,32,53,59,48,47,50,54,43,61,57,54,41,86,62,49,51,65,86,71,49,56,86,81,48,88,47,64,67,64,45,70,58,56,71,66,44,32,50,62,53,39,61,72,45,51,48,52,46,44,42,64,31,41,52,48,22,50,51,42,26,44,70,28,46,88,42,68,76,37,67,68,19,51,49,19,48,39,51,31,70,40,26,67,70,60,46,48,44,52,67,72,39,68,55,44,57,54,48,39,71,77,48,66,68,72,80,69,57,81,48,74,69,36,28,51,48,17,51,47,67,55,45,51,61,51,49,53,52,49,52,50,52,51,53,47,52,50,48,58,15,53,38,38,73,79,46,47,86,85,45,54,74,67,52,36,61,52,39,24,54,68,57,64,74,47,50,72,84,72,78,66,69,43,89,44,47,22,58,23,43,51,44,28,35,35,30,20,23,54,39,17,50,55,47,50,50,52,52,50,52,51,45,51,52,33,56,57,70,68,62,67,77,95,80,79,89,84,129

pLDDT: mean 70.61, std 13.99, range [39.75, 97.62]

Mean predicted aligned error: 11.09 Å

Secondary structure (DSSP, 8-state):
--SSHHHHHHHHHHHHHHHIIIIIHHHHTSHHHHHHHHHH-TT-BPTTSSPBPP--SSS-IIIIIHHHHHHHHHTSS-SS-HHHHHHHHHHHTHHHHHHHHHHHHHHH-TTS-HHHHGGG---HHHHHT-----HHHIIIIIHHHHIIIIIHHHHHHHHGGG-TTSHHHHHHHHHHHTHHHHHHHHHHSTHHHHHHHHSPPSS---SHHHHHHHHHHHHHHHHHHHHHHHHHHHHHHHHHHH-GGGS-HHHHHHHSHHHHTS---S-PPPSSHHHHHHHHHHHHHHHHHHHHHHHHHHHHHHHHHH---S-----

Radius of gyration: 22.27 Å; Cα contacts (8 Å, |Δi|>4): 325; chains: 1; bounding box: 79×44×57 Å

Organism: Aspergillus homomorphus (strain CBS 101889) (NCBI:txid1450537)